Protein 5E95 (pdb70)

Structure (mmCIF, N/CA/C/O backbone):
data_5E95
#
_entry.id   5E95
#
_cell.length_a   35.897
_cell.length_b   36.276
_cell.length_c   54.348
_cell.angle_alpha   86.30
_cell.angle_beta   74.23
_cell.angle_gamma   85.20
#
_symmetry.space_group_name_H-M   'P 1'
#
loop_
_entity.id
_entity.type
_entity.pdbx_description
1 polymer Mb(NS1)
2 polymer 'GTPase HRas'
3 non-polymer "GUANOSINE-5'-DIPHOSPHATE"
4 non-polymer 'MAGNESIUM ION'
5 water water
#
loop_
_atom_site.group_PDB
_atom_site.id
_atom_site.type_symbol
_atom_site.label_atom_id
_atom_site.label_alt_id
_atom_site.label_comp_id
_atom_site.label_asym_id
_atom_site.label_entity_id
_atom_site.label_seq_id
_atom_site.pdbx_PDB_ins_code
_atom_site.Cartn_x
_atom_site.Cartn_y
_atom_site.Cartn_z
_atom_site.occupancy
_atom_site.B_iso_or_equiv
_atom_site.auth_seq_id
_atom_site.auth_comp_id
_atom_site.auth_asym_id
_atom_site.auth_atom_id
_atom_site.pdbx_PDB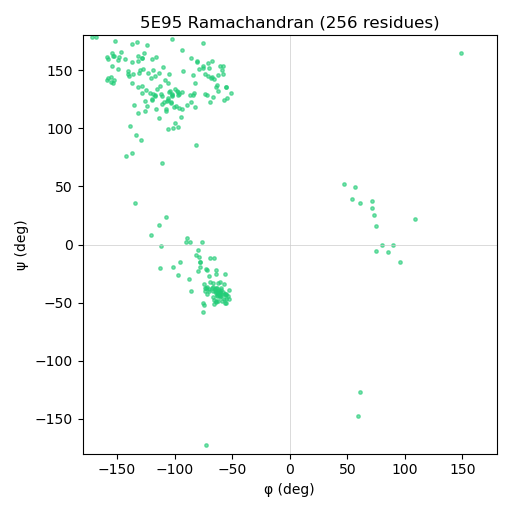_model_num
ATOM 1 N N . SER A 1 4 ? 13.233 2.239 5.291 1.00 38.76 2 SER B N 1
ATOM 2 C CA . SER A 1 4 ? 12.986 2.326 3.856 1.00 36.48 2 SER B CA 1
ATOM 3 C C . SER A 1 4 ? 14.103 3.086 3.147 1.00 30.79 2 SER B C 1
ATOM 4 O O . SER A 1 4 ? 14.669 4.041 3.695 1.00 29.79 2 SER B O 1
ATOM 7 N N . SER A 1 5 ? 14.412 2.661 1.927 1.00 23.03 3 SER B N 1
ATOM 8 C CA . SER A 1 5 ? 15.435 3.327 1.127 1.00 20.62 3 SER B CA 1
ATOM 9 C C . SER A 1 5 ? 15.026 4.757 0.811 1.00 17.51 3 SER B C 1
ATOM 10 O O . SER A 1 5 ? 13.867 5.023 0.502 1.00 19.97 3 SER B O 1
ATOM 13 N N . VAL A 1 6 ? 15.983 5.680 0.914 1.00 17.12 4 VAL B N 1
ATOM 14 C CA . VAL A 1 6 ? 15.803 7.038 0.414 1.00 15.60 4 VAL B CA 1
ATOM 15 C C . VAL A 1 6 ? 17.073 7.432 -0.341 1.00 15.78 4 VAL B C 1
ATOM 16 O O . VAL A 1 6 ? 18.160 7.395 0.227 1.00 16.53 4 VAL B O 1
ATOM 20 N N . PRO A 1 7 ? 16.950 7.743 -1.639 1.00 14.13 5 PRO B N 1
ATOM 21 C CA . PRO A 1 7 ? 15.754 7.639 -2.483 1.00 14.36 5 PRO B CA 1
ATOM 22 C C . PRO A 1 7 ? 15.415 6.180 -2.815 1.00 14.43 5 PRO B C 1
ATOM 23 O O . PRO A 1 7 ? 16.032 5.260 -2.276 1.00 16.10 5 PRO B O 1
ATOM 27 N N . THR A 1 8 ? 14.445 5.975 -3.703 1.00 17.55 6 THR B N 1
ATOM 28 C CA . THR A 1 8 ? 14.078 4.620 -4.113 1.00 17.93 6 THR B CA 1
ATOM 29 C C . THR A 1 8 ? 14.351 4.375 -5.594 1.00 14.20 6 THR B C 1
ATOM 30 O O . THR A 1 8 ? 14.515 5.324 -6.365 1.00 16.95 6 THR B O 1
ATOM 34 N N . LYS A 1 9 ? 14.424 3.096 -5.969 1.00 18.39 7 LYS B N 1
ATOM 35 C CA . LYS A 1 9 ? 14.460 2.660 -7.372 1.00 21.26 7 LYS B CA 1
ATOM 36 C C . LYS A 1 9 ? 15.608 3.285 -8.165 1.00 17.79 7 LYS B C 1
ATOM 37 O O . LYS A 1 9 ? 15.415 3.830 -9.255 1.00 20.81 7 LYS B O 1
ATOM 43 N N . LEU A 1 10 ? 16.798 3.197 -7.591 1.00 15.99 8 LEU B N 1
ATOM 44 C CA . LEU A 1 10 ? 18.018 3.611 -8.269 1.00 11.07 8 LEU B CA 1
ATOM 45 C C . LEU A 1 10 ? 18.296 2.685 -9.443 1.00 14.24 8 LEU B C 1
ATOM 46 O O . LEU A 1 10 ? 18.334 1.460 -9.277 1.00 14.88 8 LEU B O 1
ATOM 51 N N . GLU A 1 11 ? 18.479 3.250 -10.627 1.00 13.32 9 GLU B N 1
ATOM 52 C CA . GLU A 1 11 ? 18.788 2.403 -11.781 1.00 13.06 9 GLU B CA 1
ATOM 53 C C . GLU A 1 11 ? 19.655 3.093 -12.825 1.00 14.33 9 GLU B C 1
ATOM 54 O O . GLU A 1 11 ? 19.650 4.315 -12.956 1.00 14.82 9 GLU B O 1
ATOM 60 N N . VAL A 1 12 ? 20.431 2.281 -13.538 1.00 14.09 10 VAL B N 1
ATOM 61 C CA . VAL A 1 12 ? 21.143 2.743 -14.718 1.00 16.19 10 VAL B CA 1
ATOM 62 C C . VAL A 1 12 ? 20.173 2.716 -15.877 1.00 14.10 10 VAL B C 1
ATOM 63 O O . VAL A 1 12 ? 19.643 1.658 -16.221 1.00 20.04 10 VAL B O 1
ATOM 67 N N . VAL A 1 13 ? 19.902 3.870 -16.466 1.00 13.31 11 VAL B N 1
ATOM 68 C CA . VAL A 1 13 ? 18.931 3.900 -17.544 1.00 17.64 11 VAL B CA 1
ATOM 69 C C . VAL A 1 13 ? 19.597 3.962 -18.914 1.00 19.08 11 VAL B C 1
ATOM 70 O O . VAL A 1 13 ? 18.980 3.602 -19.920 1.00 14.76 11 VAL B O 1
ATOM 74 N N . ALA A 1 14 ? 20.861 4.376 -18.951 1.00 12.34 12 ALA B N 1
ATOM 75 C CA . ALA A 1 14 ? 21.610 4.401 -20.198 1.00 11.81 12 ALA B CA 1
ATOM 76 C C . ALA A 1 14 ? 23.087 4.289 -19.880 1.00 11.39 12 ALA B C 1
ATOM 77 O O . ALA A 1 14 ? 23.528 4.676 -18.795 1.00 12.73 12 ALA B O 1
ATOM 79 N N . ALA A 1 15 ? 23.855 3.762 -20.818 1.00 9.93 13 ALA B N 1
ATOM 80 C CA . ALA A 1 15 ? 25.274 3.578 -20.572 1.00 10.81 13 ALA B CA 1
ATOM 81 C C . ALA A 1 15 ? 26.104 3.588 -21.842 1.00 9.48 13 ALA B C 1
ATOM 82 O O . ALA A 1 15 ? 25.579 3.426 -22.953 1.00 12.04 13 ALA B O 1
ATOM 84 N N . THR A 1 16 ? 27.406 3.788 -21.647 1.00 10.39 14 THR B N 1
ATOM 85 C CA . THR A 1 16 ? 28.421 3.579 -22.678 1.00 10.97 14 THR B CA 1
ATOM 86 C C . THR A 1 16 ? 29.529 2.765 -21.998 1.00 11.45 14 THR B C 1
ATOM 87 O O . THR A 1 16 ? 29.464 2.540 -20.797 1.00 12.09 14 THR B O 1
ATOM 91 N N . PRO A 1 17 ? 30.550 2.317 -22.743 1.00 10.90 15 PRO B N 1
ATOM 92 C CA . PRO A 1 17 ? 31.585 1.547 -22.042 1.00 13.48 15 PRO B CA 1
ATOM 93 C C . PRO A 1 17 ? 32.245 2.264 -20.853 1.00 13.04 15 PRO B C 1
ATOM 94 O O . PRO A 1 17 ? 32.708 1.598 -19.931 1.00 16.58 15 PRO B O 1
ATOM 98 N N . THR A 1 18 ? 32.260 3.591 -20.849 1.00 10.68 16 THR B N 1
ATOM 99 C CA . THR A 1 18 ? 32.959 4.318 -19.789 1.00 12.53 16 THR B CA 1
ATOM 100 C C . THR A 1 18 ? 32.054 5.245 -18.986 1.00 9.78 16 THR B C 1
ATOM 101 O O . THR A 1 18 ? 32.535 6.031 -18.169 1.00 12.57 16 THR B O 1
ATOM 105 N N . SER A 1 19 ? 30.747 5.165 -19.218 1.00 11.20 17 SER B N 1
ATOM 106 C CA . SER A 1 19 ? 29.845 6.091 -18.538 1.00 11.76 17 SER B CA 1
ATOM 107 C C . SER A 1 19 ? 28.464 5.502 -18.277 1.00 10.41 17 SER B C 1
ATOM 108 O O . SER A 1 19 ? 28.029 4.539 -18.911 1.00 12.28 17 SER B O 1
ATOM 111 N N . LEU A 1 20 ? 27.785 6.108 -17.308 1.00 11.26 18 LEU B N 1
ATOM 112 C CA . LEU A 1 20 ? 26.466 5.673 -16.869 1.00 12.85 18 LEU B CA 1
ATOM 113 C C . LEU A 1 20 ? 25.559 6.874 -16.689 1.00 13.53 18 LEU B C 1
ATOM 114 O O . LEU A 1 20 ? 26.007 7.944 -16.287 1.00 14.08 18 LEU B O 1
ATOM 119 N N . LEU A 1 21 ? 24.275 6.684 -16.962 1.00 10.10 19 LEU B N 1
ATOM 120 C CA . LEU A 1 21 ? 23.264 7.667 -16.613 1.00 9.60 19 LEU B CA 1
ATOM 121 C C . LEU A 1 21 ? 22.356 6.984 -15.603 1.00 11.12 19 LEU B C 1
ATOM 122 O O . LEU A 1 21 ? 21.720 5.972 -15.932 1.00 11.18 19 LEU B O 1
ATOM 127 N N . ILE A 1 22 ? 22.311 7.512 -14.374 1.00 9.78 20 ILE B N 1
ATOM 128 C CA . ILE A 1 22 ? 21.500 6.935 -13.311 1.00 9.89 20 ILE B CA 1
ATOM 129 C C . ILE A 1 22 ? 20.321 7.820 -12.966 1.00 9.22 20 ILE B C 1
ATOM 130 O O . ILE A 1 22 ? 20.363 9.032 -13.147 1.00 10.66 20 ILE B O 1
ATOM 135 N N . SER A 1 23 ? 19.266 7.177 -12.474 1.00 9.55 21 SER B N 1
ATOM 136 C CA . SER A 1 23 ? 18.027 7.842 -12.147 1.00 11.97 21 SER B CA 1
ATOM 137 C C . SER A 1 23 ? 17.503 7.245 -10.858 1.00 12.49 21 SER B C 1
ATOM 138 O O . SER A 1 23 ? 17.754 6.076 -10.558 1.00 13.51 21 SER B O 1
ATOM 141 N N . TRP A 1 24 ? 16.795 8.050 -10.074 1.00 13.57 22 TRP B N 1
ATOM 142 C CA . TRP A 1 24 ? 16.174 7.534 -8.859 1.00 12.26 22 TRP B CA 1
ATOM 143 C C . TRP A 1 24 ? 14.855 8.271 -8.621 1.00 11.88 22 TRP B C 1
ATOM 144 O O . TRP A 1 24 ? 14.587 9.315 -9.234 1.00 13.18 22 TRP B O 1
ATOM 155 N N . ASP A 1 25 ? 14.032 7.720 -7.732 1.00 16.69 23 ASP B N 1
ATOM 156 C CA . ASP A 1 25 ? 12.761 8.343 -7.371 1.00 13.29 23 ASP B CA 1
ATOM 157 C C . ASP A 1 25 ? 12.887 9.118 -6.062 1.00 13.12 23 ASP B C 1
ATOM 158 O O . ASP A 1 25 ? 13.200 8.548 -5.014 1.00 17.32 23 ASP B O 1
ATOM 163 N N . ALA A 1 26 ? 12.640 10.419 -6.151 1.00 15.23 24 ALA B N 1
ATOM 164 C CA . ALA A 1 26 ? 12.681 11.306 -4.995 1.00 16.21 24 ALA B CA 1
ATOM 165 C C . ALA A 1 26 ? 11.629 10.911 -3.961 1.00 17.55 24 ALA B C 1
ATOM 166 O O . ALA A 1 26 ? 10.541 10.455 -4.322 1.00 20.04 24 ALA B O 1
ATOM 168 N N . PRO A 1 27 ? 11.951 11.090 -2.670 1.00 16.32 25 PRO B N 1
ATOM 169 C CA . PRO A 1 27 ? 10.976 10.905 -1.588 1.00 18.55 25 PRO B CA 1
ATOM 170 C C . PRO A 1 27 ? 10.007 12.069 -1.525 1.00 16.21 25 PRO B C 1
ATOM 171 O O . PRO A 1 27 ? 10.200 13.063 -2.219 1.00 19.07 25 PRO B O 1
ATOM 175 N N . ALA A 1 28 ? 8.986 11.958 -0.682 1.00 18.65 26 ALA B N 1
ATOM 176 C CA . ALA A 1 28 ? 8.036 13.048 -0.515 1.00 21.14 26 ALA B CA 1
ATOM 177 C C . ALA A 1 28 ? 8.663 14.241 0.210 1.00 20.73 26 ALA B C 1
ATOM 178 O O . ALA A 1 28 ? 8.254 15.383 0.016 1.00 23.68 26 ALA B O 1
ATOM 180 N N . VAL A 1 29 ? 9.672 13.980 1.029 1.00 16.50 27 VAL B N 1
ATOM 181 C CA . VAL A 1 29 ? 10.284 15.043 1.816 1.00 20.31 27 VAL B CA 1
ATOM 182 C C . VAL A 1 29 ? 11.288 15.855 0.996 1.00 16.26 27 VAL B C 1
ATOM 183 O O . VAL A 1 29 ? 11.828 15.388 -0.012 1.00 15.89 27 VAL B O 1
ATOM 187 N N . THR A 1 30 ? 11.530 17.078 1.443 1.00 14.11 28 THR B N 1
ATOM 188 C CA . THR A 1 30 ? 12.469 17.967 0.782 1.00 12.97 28 THR B CA 1
ATOM 189 C C . THR A 1 30 ? 13.899 17.480 0.951 1.00 11.60 28 THR B C 1
ATOM 190 O O . THR A 1 30 ? 14.383 17.309 2.075 1.00 15.15 28 THR B O 1
ATOM 194 N N . VAL A 1 31 ? 14.574 17.260 -0.174 1.00 11.88 29 VAL B N 1
ATOM 195 C CA . VAL A 1 31 ? 15.978 16.881 -0.181 1.00 11.34 29 VAL B CA 1
ATOM 196 C C . VAL A 1 31 ? 16.820 18.101 -0.537 1.00 12.48 29 VAL B C 1
ATOM 197 O O . VAL A 1 31 ? 16.539 18.806 -1.510 1.00 11.48 29 VAL B O 1
ATOM 201 N N . ASP A 1 32 ? 17.841 18.379 0.269 1.00 9.20 30 ASP B N 1
ATOM 202 C CA . ASP A 1 32 ? 18.741 19.486 -0.012 1.00 9.20 30 ASP B CA 1
ATOM 203 C C . ASP A 1 32 ? 19.697 19.128 -1.165 1.00 9.52 30 ASP B C 1
ATOM 204 O O . ASP A 1 32 ? 19.726 19.806 -2.190 1.00 11.81 30 ASP B O 1
ATOM 209 N N . TYR A 1 33 ? 20.461 18.053 -0.983 1.00 9.21 31 TYR B N 1
ATOM 210 C CA . TYR A 1 33 ? 21.364 17.513 -2.001 1.00 9.89 31 TYR B CA 1
ATOM 211 C C . TYR A 1 33 ? 21.338 16.004 -1.999 1.00 9.14 31 TYR B C 1
ATOM 212 O O . TYR A 1 33 ? 21.225 15.385 -0.941 1.00 10.95 31 TYR B O 1
ATOM 221 N N . TYR A 1 34 ? 21.502 15.414 -3.176 1.00 10.05 32 TYR B N 1
ATOM 222 C CA . TYR A 1 34 ? 21.825 14.001 -3.253 1.00 10.13 32 TYR B CA 1
ATOM 223 C C . TYR A 1 34 ? 23.325 13.874 -3.402 1.00 11.55 32 TYR B C 1
ATOM 224 O O . TYR A 1 34 ? 23.904 14.527 -4.269 1.00 11.78 32 TYR B O 1
ATOM 233 N N . VAL A 1 35 ? 23.953 13.051 -2.568 1.00 9.67 33 VAL B N 1
ATOM 234 C CA . VAL A 1 35 ? 25.371 12.748 -2.736 1.00 9.13 33 VAL B CA 1
ATOM 235 C C . VAL A 1 35 ? 25.471 11.371 -3.373 1.00 9.36 33 VAL B C 1
ATOM 236 O O . VAL A 1 35 ? 24.830 10.417 -2.918 1.00 10.70 33 VAL B O 1
ATOM 240 N N . ILE A 1 36 ? 26.242 11.290 -4.454 1.00 12.04 34 ILE B N 1
ATOM 241 C CA . ILE A 1 36 ? 26.422 10.058 -5.202 1.00 13.31 34 ILE B CA 1
ATOM 242 C C . ILE A 1 36 ? 27.846 9.588 -4.995 1.00 10.35 34 ILE B C 1
ATOM 243 O O . ILE A 1 36 ? 28.770 10.367 -5.175 1.00 10.58 34 ILE B O 1
ATOM 248 N N . THR A 1 37 ? 28.030 8.339 -4.588 1.00 12.02 35 THR B N 1
ATOM 249 C CA . THR A 1 37 ? 29.373 7.783 -4.492 1.00 13.68 35 THR B CA 1
ATOM 250 C C . THR A 1 37 ? 29.491 6.594 -5.430 1.00 15.20 35 THR B C 1
ATOM 251 O O . THR A 1 37 ? 28.501 5.906 -5.727 1.00 11.80 35 THR B O 1
ATOM 255 N N . TYR A 1 38 ? 30.696 6.360 -5.933 1.00 14.68 36 TYR B N 1
ATOM 256 C CA . TYR A 1 38 ? 30.913 5.199 -6.779 1.00 13.28 36 TYR B CA 1
ATOM 257 C C . TYR A 1 38 ? 32.342 4.731 -6.696 1.00 13.20 36 TYR B C 1
ATOM 258 O O . TYR A 1 38 ? 33.269 5.538 -6.628 1.00 16.03 36 TYR B O 1
ATOM 267 N N . GLY A 1 39 ? 32.508 3.416 -6.695 1.00 14.00 37 GLY B N 1
ATOM 268 C CA . GLY A 1 39 ? 33.829 2.824 -6.618 1.00 14.64 37 GLY B CA 1
ATOM 269 C C . GLY A 1 39 ? 33.796 1.420 -7.166 1.00 15.27 37 GLY B C 1
ATOM 270 O O . GLY A 1 39 ? 32.734 0.811 -7.259 1.00 15.74 37 GLY B O 1
ATOM 271 N N . GLU A 1 40 ? 34.958 0.908 -7.551 1.00 17.42 38 GLU B N 1
ATOM 272 C CA . GLU A 1 40 ? 35.027 -0.469 -8.016 1.00 18.64 38 GLU B CA 1
ATOM 273 C C . GLU A 1 40 ? 34.607 -1.389 -6.885 1.00 19.19 38 GLU B C 1
ATOM 274 O O . GLU A 1 40 ? 35.080 -1.247 -5.754 1.00 24.35 38 GLU B O 1
ATOM 280 N N . THR A 1 41 ? 33.714 -2.323 -7.193 1.00 16.29 39 THR B N 1
ATOM 281 C CA . THR A 1 41 ? 33.186 -3.260 -6.204 1.00 22.23 39 THR B CA 1
ATOM 282 C C . THR A 1 41 ? 34.331 -4.093 -5.631 1.00 32.94 39 THR B C 1
ATOM 283 O O . THR A 1 41 ? 34.317 -4.469 -4.458 1.00 35.95 39 THR B O 1
ATOM 287 N N . GLY A 1 42 ? 35.334 -4.357 -6.461 1.00 26.02 40 GLY B N 1
ATOM 288 C CA . GLY A 1 42 ? 36.587 -4.902 -5.969 1.00 50.27 40 GLY B CA 1
ATOM 289 C C . GLY A 1 42 ? 37.449 -3.783 -5.406 1.00 59.68 40 GLY B C 1
ATOM 290 O O . GLY A 1 42 ? 38.295 -3.229 -6.109 1.00 73.41 40 GLY B O 1
ATOM 291 N N . GLY A 1 43 ? 37.227 -3.447 -4.138 1.00 49.28 41 GLY B N 1
ATOM 292 C CA . GLY A 1 43 ? 37.892 -2.320 -3.506 1.00 45.39 41 GLY B CA 1
ATOM 293 C C . GLY A 1 43 ? 39.405 -2.406 -3.490 1.00 49.68 41 GLY B C 1
ATOM 294 O O . GLY A 1 43 ? 40.089 -1.382 -3.453 1.00 54.98 41 GLY B O 1
ATOM 295 N N . PRO A 1 46 ? 40.050 4.792 -3.728 1.00 61.12 44 PRO B N 1
ATOM 296 C CA . PRO A 1 46 ? 38.889 4.973 -2.847 1.00 55.17 44 PRO B CA 1
ATOM 297 C C . PRO A 1 46 ? 37.642 5.370 -3.624 1.00 36.38 44 PRO B C 1
ATOM 298 O O . PRO A 1 46 ? 37.712 5.579 -4.833 1.00 44.79 44 PRO B O 1
ATOM 302 N N . VAL A 1 47 ? 36.516 5.493 -2.931 1.00 38.66 45 VAL B N 1
ATOM 303 C CA . VAL A 1 47 ? 35.279 5.850 -3.608 1.00 23.69 45 VAL B CA 1
ATOM 304 C C . VAL A 1 47 ? 35.366 7.293 -4.115 1.00 22.74 45 VAL B C 1
ATOM 305 O O . VAL A 1 47 ? 35.997 8.148 -3.484 1.00 24.26 45 VAL B O 1
ATOM 309 N N . GLN A 1 48 ? 34.791 7.539 -5.292 1.00 15.82 46 GLN B N 1
ATOM 310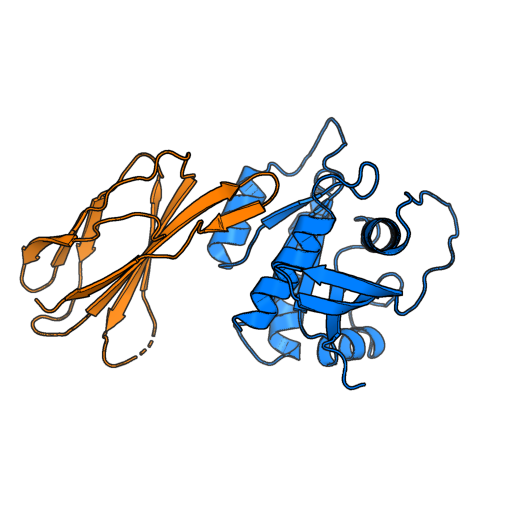 C CA . GLN A 1 48 ? 34.623 8.892 -5.814 1.00 14.18 46 GLN B CA 1
ATOM 311 C C . GLN A 1 48 ? 33.252 9.413 -5.399 1.00 14.24 46 GLN B C 1
ATOM 312 O O . GLN A 1 48 ? 32.318 8.634 -5.247 1.00 14.60 46 GLN B O 1
ATOM 318 N N . LYS A 1 49 ? 33.138 10.723 -5.206 1.00 16.15 47 LYS B N 1
ATOM 319 C CA . LYS A 1 49 ? 31.894 11.334 -4.736 1.00 13.22 47 LYS B CA 1
ATOM 320 C C . LYS A 1 49 ? 31.610 12.646 -5.452 1.00 14.84 47 LYS B C 1
ATOM 321 O O . LYS A 1 49 ? 32.529 13.414 -5.773 1.00 14.29 47 LYS B O 1
ATOM 327 N N . PHE A 1 50 ? 30.329 12.908 -5.689 1.00 11.31 48 PHE B N 1
ATOM 328 C CA . PHE A 1 50 ? 29.873 14.209 -6.163 1.00 11.90 48 PHE B CA 1
ATOM 329 C C . PHE A 1 50 ? 28.438 14.415 -5.680 1.00 10.74 48 PHE B C 1
ATOM 330 O O . PHE A 1 50 ? 27.850 13.518 -5.066 1.00 10.80 48 PHE B O 1
ATOM 338 N N . GLU A 1 51 ? 27.875 15.588 -5.916 1.00 11.85 49 GLU B N 1
ATOM 339 C CA . GLU A 1 51 ? 26.498 15.805 -5.493 1.00 11.98 49 GLU B CA 1
ATOM 340 C C . GLU A 1 51 ? 25.693 16.534 -6.548 1.00 13.41 49 GLU B C 1
ATOM 341 O O . GLU A 1 51 ? 26.247 17.205 -7.422 1.00 13.36 49 GLU B O 1
ATOM 347 N N . VAL A 1 52 ? 24.378 16.367 -6.474 1.00 11.05 50 VAL B N 1
ATOM 348 C CA . VAL A 1 52 ? 23.452 17.139 -7.302 1.00 12.79 50 VAL B CA 1
ATOM 349 C C . VAL A 1 52 ? 22.369 17.733 -6.405 1.00 11.31 50 VAL B C 1
ATOM 350 O O . VAL A 1 52 ? 22.030 17.162 -5.367 1.00 11.18 50 VAL B O 1
ATOM 354 N N . PRO A 1 53 ? 21.825 18.898 -6.792 1.00 12.90 51 PRO B N 1
ATOM 355 C CA . PRO A 1 53 ? 20.797 19.537 -5.962 1.00 13.34 51 PRO B CA 1
ATOM 356 C C . PRO A 1 53 ? 19.577 18.641 -5.797 1.00 13.22 51 PRO B C 1
ATOM 357 O O . PRO A 1 53 ? 19.312 17.793 -6.656 1.00 11.88 51 PRO B O 1
ATOM 361 N N . GLY A 1 54 ? 18.844 18.811 -4.701 1.00 12.31 52 GLY B N 1
ATOM 362 C CA . GLY A 1 54 ? 17.708 17.953 -4.411 1.00 10.76 52 GLY B CA 1
ATOM 363 C C . GLY A 1 54 ? 16.538 18.070 -5.375 1.00 13.60 52 GLY B C 1
ATOM 364 O O . GLY A 1 54 ? 15.643 17.233 -5.368 1.00 14.89 52 GLY B O 1
ATOM 365 N N . SER A 1 55 ? 16.567 19.097 -6.219 1.00 13.21 53 SER B N 1
ATOM 366 C CA . SER A 1 55 ? 15.535 19.294 -7.241 1.00 13.02 53 SER B CA 1
ATOM 367 C C . SER A 1 55 ? 15.776 18.397 -8.449 1.00 16.79 53 SER B C 1
ATOM 368 O O . SER A 1 55 ? 14.973 18.365 -9.382 1.00 20.00 53 SER B O 1
ATOM 371 N N . LYS A 1 56 ? 16.890 17.678 -8.435 1.00 12.86 54 LYS B N 1
ATOM 372 C CA . LYS A 1 56 ? 17.259 16.802 -9.543 1.00 14.48 54 LYS B CA 1
ATOM 373 C C . LYS A 1 56 ? 17.310 15.354 -9.063 1.00 14.29 54 LYS B C 1
ATOM 374 O O . LYS A 1 56 ? 17.690 15.105 -7.925 1.00 17.80 54 LYS B O 1
ATOM 380 N N . SER A 1 57 ? 16.924 14.396 -9.904 1.00 10.42 55 SER B N 1
ATOM 381 C CA . SER A 1 57 ? 16.967 12.997 -9.488 1.00 10.12 55 SER B CA 1
ATOM 382 C C . SER A 1 57 ? 17.577 12.102 -10.565 1.00 10.58 55 SER B C 1
ATOM 383 O O . SER A 1 57 ? 17.174 10.950 -10.750 1.00 11.97 55 SER B O 1
ATOM 386 N N . THR A 1 58 ? 18.560 12.660 -11.257 1.00 10.48 56 THR B N 1
ATOM 387 C CA . THR A 1 58 ? 19.348 11.944 -12.250 1.00 10.67 56 THR B CA 1
ATOM 388 C C . THR A 1 58 ? 20.767 12.441 -12.142 1.00 12.17 56 THR B C 1
ATOM 389 O O . THR A 1 58 ? 21.028 13.530 -11.604 1.00 12.56 56 THR B O 1
ATOM 393 N N . ALA A 1 59 ? 21.686 11.640 -12.652 1.00 9.99 57 ALA B N 1
ATOM 394 C CA . ALA A 1 59 ? 23.080 12.030 -12.709 1.00 10.61 57 ALA B CA 1
ATOM 395 C C . ALA A 1 59 ? 23.784 11.223 -13.766 1.00 11.38 57 ALA B C 1
ATOM 396 O O . ALA A 1 59 ? 23.307 10.164 -14.185 1.00 10.92 57 ALA B O 1
ATOM 398 N N . THR A 1 60 ? 24.932 11.726 -14.190 1.00 10.66 58 THR B N 1
ATOM 399 C CA . THR A 1 60 ? 25.810 10.955 -15.039 1.00 10.75 58 THR B CA 1
ATOM 400 C C . THR A 1 60 ? 27.098 10.649 -14.287 1.00 12.05 58 THR B C 1
ATOM 401 O O . THR A 1 60 ? 27.532 11.420 -13.430 1.00 14.43 58 THR B O 1
ATOM 405 N N . ILE A 1 61 ? 27.677 9.499 -14.588 1.00 10.12 59 ILE B N 1
ATOM 406 C CA . ILE A 1 61 ? 28.969 9.109 -14.048 1.00 10.98 59 ILE B CA 1
ATOM 407 C C . ILE A 1 61 ? 29.864 8.760 -15.220 1.00 12.35 59 ILE B C 1
ATOM 408 O O . ILE A 1 61 ? 29.524 7.887 -16.009 1.00 13.74 59 ILE B O 1
ATOM 413 N N . SER A 1 62 ? 31.011 9.428 -15.320 1.00 12.26 60 SER B N 1
ATOM 414 C CA . SER A 1 62 ? 31.893 9.278 -16.476 1.00 10.96 60 SER B CA 1
ATOM 415 C C . SER A 1 62 ? 33.291 8.854 -16.037 1.00 14.21 60 SER B C 1
ATOM 416 O O . SER A 1 62 ? 33.591 8.823 -14.848 1.00 15.36 60 SER B O 1
ATOM 419 N N . GLY A 1 63 ? 34.138 8.523 -17.003 1.00 13.05 61 GLY B N 1
ATOM 420 C CA . GLY A 1 63 ? 35.523 8.189 -16.702 1.00 13.76 61 GLY B CA 1
ATOM 421 C C . GLY A 1 63 ? 35.698 6.830 -16.049 1.00 15.16 61 GLY B C 1
ATOM 422 O O . GLY A 1 63 ? 36.684 6.600 -15.336 1.00 17.37 61 GLY B O 1
ATOM 423 N N . LEU A 1 64 ? 34.757 5.923 -16.296 1.00 13.80 62 LEU B N 1
ATOM 424 C CA . LEU A 1 64 ? 34.814 4.579 -15.730 1.00 12.70 62 LEU B CA 1
ATOM 425 C C . LEU A 1 64 ? 35.649 3.635 -16.581 1.00 16.40 62 LEU B C 1
ATOM 426 O O . LEU A 1 64 ? 35.872 3.881 -17.773 1.00 17.17 62 LEU B O 1
ATOM 431 N N . LYS A 1 65 ? 36.094 2.543 -15.961 1.00 15.85 63 LYS B N 1
ATOM 432 C CA . LYS A 1 65 ? 36.800 1.485 -16.679 1.00 18.34 63 LYS B CA 1
ATOM 433 C C . LYS A 1 65 ? 35.799 0.546 -17.331 1.00 15.76 63 LYS B C 1
ATOM 434 O O . LYS A 1 65 ? 34.866 0.081 -16.676 1.00 19.12 63 LYS B O 1
ATOM 440 N N . PRO A 1 66 ? 35.983 0.250 -18.627 1.00 16.83 64 PRO B N 1
ATOM 441 C CA . PRO A 1 66 ? 35.033 -0.672 -19.252 1.00 18.30 64 PRO B CA 1
ATOM 442 C C . PRO A 1 66 ? 35.124 -2.080 -18.673 1.00 19.19 64 PRO B C 1
ATOM 443 O O . PRO A 1 66 ? 36.222 -2.548 -18.353 1.00 18.74 64 PRO B O 1
ATOM 447 N N . GLY A 1 67 ? 33.980 -2.740 -18.525 1.00 21.64 65 GLY B N 1
ATOM 448 C CA . GLY A 1 67 ? 33.950 -4.128 -18.094 1.00 23.83 65 GLY B CA 1
ATOM 449 C C . GLY A 1 67 ? 34.220 -4.361 -16.619 1.00 24.83 65 GLY B C 1
ATOM 450 O O . GLY A 1 67 ? 34.486 -5.486 -16.209 1.00 28.92 65 GLY B O 1
ATOM 451 N N . VAL A 1 68 ? 34.135 -3.302 -15.819 1.00 20.04 66 VAL B N 1
ATOM 452 C CA . VAL A 1 68 ? 34.438 -3.383 -14.393 1.00 21.51 66 VAL B CA 1
ATOM 453 C C . VAL A 1 68 ? 33.174 -3.163 -13.553 1.00 24.53 66 VAL B C 1
ATOM 454 O O . VAL A 1 68 ? 32.370 -2.276 -13.846 1.00 20.13 66 VAL B O 1
ATOM 458 N N . ASP A 1 69 ? 32.987 -3.981 -12.519 1.00 20.20 67 ASP B N 1
ATOM 459 C CA . ASP A 1 69 ? 31.852 -3.809 -11.609 1.00 19.30 67 ASP B CA 1
ATOM 460 C C . ASP A 1 69 ? 32.041 -2.602 -10.691 1.00 17.85 67 ASP B C 1
ATOM 461 O O . ASP A 1 69 ? 33.089 -2.440 -10.060 1.00 16.76 67 ASP B O 1
ATOM 466 N N . TYR A 1 70 ? 31.018 -1.753 -10.636 1.00 16.74 68 TYR B N 1
ATOM 467 C CA . TYR A 1 70 ? 31.011 -0.588 -9.761 1.00 14.22 68 TYR B CA 1
ATOM 468 C C . TYR A 1 70 ? 29.840 -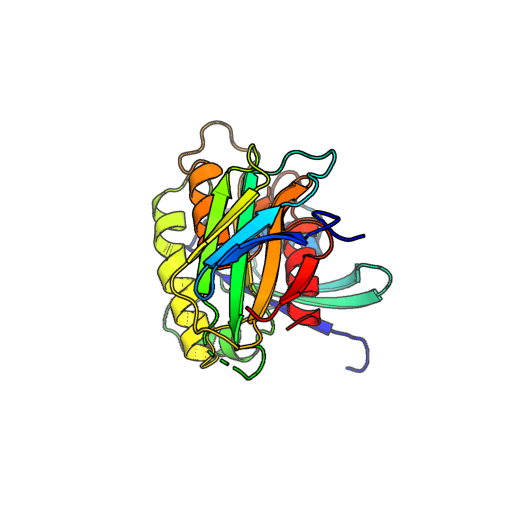0.653 -8.803 1.00 17.94 68 TYR B C 1
ATOM 469 O O . TYR A 1 70 ? 28.757 -1.110 -9.161 1.00 17.63 68 TYR B O 1
ATOM 478 N N . THR A 1 71 ? 30.078 -0.188 -7.584 1.00 14.71 69 THR B N 1
ATOM 479 C CA . THR A 1 71 ? 29.038 -0.015 -6.586 1.00 13.62 69 THR B CA 1
ATOM 480 C C . THR A 1 71 ? 28.719 1.470 -6.518 1.00 12.01 69 THR B C 1
ATOM 481 O O . THR A 1 71 ? 29.606 2.291 -6.285 1.00 14.80 69 THR B O 1
ATOM 485 N N . ILE A 1 72 ? 27.448 1.787 -6.754 1.00 12.38 70 ILE B N 1
ATOM 486 C CA . ILE A 1 72 ? 26.942 3.161 -6.814 1.00 13.01 70 ILE B CA 1
ATOM 487 C C . ILE A 1 72 ? 25.929 3.370 -5.694 1.00 11.12 70 ILE B C 1
ATOM 488 O O . ILE A 1 72 ? 24.984 2.608 -5.565 1.00 12.43 70 ILE B O 1
ATOM 493 N N . THR A 1 73 ? 26.119 4.413 -4.896 1.00 10.58 71 THR B N 1
ATOM 494 C CA . THR A 1 73 ? 25.262 4.669 -3.748 1.00 12.19 71 THR B CA 1
ATOM 495 C C . THR A 1 73 ? 24.770 6.108 -3.801 1.00 11.12 71 THR B C 1
ATOM 496 O O . THR A 1 73 ? 25.547 7.020 -4.103 1.00 11.67 71 THR B O 1
ATOM 500 N N . VAL A 1 74 ? 23.483 6.300 -3.524 1.00 10.52 72 VAL B N 1
ATOM 501 C CA . VAL A 1 74 ? 22.893 7.635 -3.455 1.00 11.19 72 VAL B CA 1
ATOM 502 C C . VAL A 1 74 ? 22.383 7.920 -2.041 1.00 11.28 72 VAL B C 1
ATOM 503 O O . VAL A 1 74 ? 21.633 7.122 -1.452 1.00 10.61 72 VAL B O 1
ATOM 507 N N . TYR A 1 75 ? 22.812 9.072 -1.522 1.00 9.80 73 TYR B N 1
ATOM 508 C CA . TYR A 1 75 ? 22.482 9.567 -0.190 1.00 9.85 73 TYR B CA 1
ATOM 509 C C . TYR A 1 75 ? 21.594 10.800 -0.324 1.00 10.97 73 TYR B C 1
ATOM 510 O O . TYR A 1 75 ? 21.942 11.728 -1.047 1.00 11.94 73 TYR B O 1
ATOM 519 N N . ALA A 1 76 ? 20.464 10.834 0.378 1.00 10.84 74 ALA B N 1
ATOM 520 C CA . ALA A 1 76 ? 19.573 11.984 0.308 1.00 11.52 74 ALA B CA 1
ATOM 521 C C . ALA A 1 76 ? 19.751 12.865 1.538 1.00 9.93 74 ALA B C 1
ATOM 522 O O . ALA A 1 76 ? 19.227 12.552 2.597 1.00 9.59 74 ALA B O 1
ATOM 524 N N . TRP A 1 77 ? 20.503 13.954 1.392 1.00 9.11 75 TRP B N 1
ATOM 525 C CA . TRP A 1 77 ? 20.776 14.851 2.510 1.00 10.41 75 TRP B CA 1
ATOM 526 C C . TRP A 1 77 ? 19.680 15.884 2.661 1.00 9.47 75 TRP B C 1
ATOM 527 O O . TRP A 1 77 ? 19.320 16.562 1.704 1.00 9.30 75 TRP B O 1
ATOM 538 N N . GLY A 1 78 ? 19.148 16.008 3.872 1.00 8.62 76 GLY B N 1
ATOM 539 C CA . GLY A 1 78 ? 18.113 16.986 4.126 1.00 9.11 76 GLY B CA 1
ATOM 540 C C . GLY A 1 78 ? 17.792 17.087 5.599 1.00 7.38 76 GLY B C 1
ATOM 541 O O . GLY A 1 78 ? 18.364 16.363 6.413 1.00 8.77 76 GLY B O 1
ATOM 542 N N . TRP A 1 79 ? 16.880 17.987 5.925 1.00 8.95 77 TRP B N 1
ATOM 543 C CA . TRP A 1 79 ? 16.449 18.202 7.299 1.00 9.02 77 TRP B CA 1
ATOM 544 C C . TRP A 1 79 ? 15.392 17.207 7.734 1.00 10.49 77 TRP B C 1
ATOM 545 O O . TRP A 1 79 ? 14.464 16.869 6.988 1.00 11.11 77 TRP B O 1
ATOM 556 N N . HIS A 1 80 ? 15.547 16.754 8.966 1.00 9.98 78 HIS B N 1
ATOM 557 C CA . HIS A 1 80 ? 14.532 15.995 9.672 1.00 10.42 78 HIS B CA 1
ATOM 558 C C . HIS A 1 80 ? 14.442 16.619 11.058 1.00 9.00 78 HIS B C 1
ATOM 559 O O . HIS A 1 80 ? 15.229 16.288 11.941 1.00 9.92 78 HIS B O 1
ATOM 566 N N . GLY A 1 81 ? 13.519 17.557 11.234 1.00 9.21 79 GLY B N 1
ATOM 567 C CA . GLY A 1 81 ? 13.505 18.372 12.427 1.00 8.75 79 GLY B CA 1
ATOM 568 C C . GLY A 1 81 ? 14.809 19.151 12.511 1.00 10.87 79 GLY B C 1
ATOM 569 O O . GLY A 1 81 ? 15.216 19.823 11.553 1.00 10.51 79 GLY B O 1
ATOM 570 N N . GLN A 1 82 ? 15.483 19.026 13.651 1.00 8.28 80 GLN B N 1
ATOM 571 C CA . GLN A 1 82 ? 16.715 19.765 13.905 1.00 7.77 80 GLN B CA 1
ATOM 572 C C . GLN A 1 82 ? 17.970 19.063 13.384 1.00 8.15 80 GLN B C 1
ATOM 573 O O . GLN A 1 82 ? 19.082 19.600 13.544 1.00 8.28 80 GLN B O 1
ATOM 579 N N . VAL A 1 83 ? 17.806 17.910 12.736 1.00 7.64 81 VAL B N 1
ATOM 580 C CA . VAL A 1 83 ? 18.939 17.103 12.273 1.00 7.04 81 VAL B CA 1
ATOM 581 C C . VAL A 1 83 ? 19.056 17.153 10.751 1.00 8.14 81 VAL B C 1
ATOM 582 O O . VAL A 1 83 ? 18.107 16.820 10.028 1.00 10.55 81 VAL B O 1
ATOM 586 N N . TYR A 1 84 ? 20.215 17.579 10.272 1.00 8.76 82 TYR B N 1
ATOM 587 C CA . TYR A 1 84 ? 20.544 17.602 8.855 1.00 7.85 82 TYR B CA 1
ATOM 588 C C . TYR A 1 84 ? 21.552 16.496 8.586 1.00 7.12 82 TYR B C 1
ATOM 589 O O . TYR A 1 84 ? 22.675 16.528 9.111 1.00 8.59 82 TYR B O 1
ATOM 598 N N . TYR A 1 85 ? 21.160 15.527 7.772 1.00 7.63 83 TYR B N 1
ATOM 599 C CA . TYR A 1 85 ? 21.996 14.366 7.491 1.00 7.58 83 TYR B CA 1
ATOM 600 C C . TYR A 1 85 ? 21.366 13.641 6.323 1.00 9.33 83 TYR B C 1
ATOM 601 O O . TYR A 1 85 ? 20.316 14.063 5.829 1.00 9.12 83 TYR B O 1
ATOM 610 N N . TYR A 1 86 ? 21.968 12.550 5.867 1.00 10.17 84 TYR B N 1
ATOM 611 C CA . TYR A 1 86 ? 21.246 11.786 4.865 1.00 8.72 84 TYR B CA 1
ATOM 612 C C . TYR A 1 86 ? 20.101 11.053 5.570 1.00 14.02 84 TYR B C 1
ATOM 613 O O . TYR A 1 86 ? 20.195 10.666 6.751 1.00 12.86 84 TYR B O 1
ATOM 622 N N . MET A 1 87 ? 19.002 10.905 4.839 1.00 13.11 85 MET B N 1
ATOM 623 C CA . MET A 1 87 ? 17.733 10.487 5.415 1.00 15.00 85 MET B CA 1
ATOM 624 C C . MET A 1 87 ? 17.448 9.034 5.061 1.00 14.88 85 MET B C 1
ATOM 625 O O . MET A 1 87 ? 17.819 8.565 3.986 1.00 17.89 85 MET B O 1
ATOM 630 N N . GLY A 1 88 ? 16.790 8.317 5.967 1.00 19.99 86 GLY B N 1
ATOM 631 C CA . GLY A 1 88 ? 16.471 6.919 5.728 1.00 24.02 86 GLY B CA 1
ATOM 632 C C . GLY A 1 88 ? 17.715 6.081 5.487 1.00 22.72 86 GLY B C 1
ATOM 633 O O . GLY A 1 88 ? 18.776 6.357 6.044 1.00 25.46 86 GLY B O 1
ATOM 634 N N . SER A 1 89 ? 17.593 5.057 4.647 1.00 16.98 87 SER B N 1
ATOM 635 C CA . SER A 1 89 ? 18.755 4.257 4.268 1.00 22.24 87 SER B CA 1
ATOM 636 C C . SER A 1 89 ? 19.189 4.594 2.845 1.00 15.00 87 SER B C 1
ATOM 637 O O . SER A 1 89 ? 18.378 4.544 1.923 1.00 23.50 87 SER B O 1
ATOM 640 N N . PRO A 1 90 ? 20.470 4.946 2.667 1.00 16.30 88 PRO B N 1
ATOM 641 C CA . PRO A 1 90 ? 20.990 5.179 1.312 1.00 12.89 88 PRO B CA 1
ATOM 642 C C . PRO A 1 90 ? 20.815 3.955 0.421 1.00 16.95 88 PRO B C 1
ATOM 643 O O . PRO A 1 90 ? 20.895 2.827 0.913 1.00 17.91 88 PRO B O 1
ATOM 647 N N . ILE A 1 91 ? 20.584 4.181 -0.867 1.00 11.66 89 ILE B N 1
ATOM 648 C CA . ILE A 1 91 ? 20.311 3.085 -1.787 1.00 14.42 89 ILE B CA 1
ATOM 649 C C . ILE A 1 91 ? 21.514 2.812 -2.685 1.00 12.86 89 ILE B C 1
ATOM 650 O O . ILE A 1 91 ? 22.198 3.733 -3.139 1.00 12.78 89 ILE B O 1
ATOM 655 N N . SER A 1 92 ? 21.796 1.532 -2.907 1.00 16.36 90 SER B N 1
ATOM 656 C CA . SER A 1 92 ? 22.965 1.141 -3.678 1.00 11.90 90 SER B CA 1
ATOM 657 C C . SER A 1 92 ? 22.615 0.122 -4.757 1.00 15.79 90 SER B C 1
ATOM 658 O O . SER A 1 92 ? 21.703 -0.697 -4.586 1.00 16.20 90 SER B O 1
ATOM 661 N N . ILE A 1 93 ? 23.329 0.190 -5.876 1.00 15.42 91 ILE B N 1
ATOM 662 C CA . ILE A 1 93 ? 23.265 -0.845 -6.898 1.00 13.33 91 ILE B CA 1
ATOM 663 C C . ILE A 1 93 ? 24.673 -1.253 -7.312 1.00 14.62 91 ILE B C 1
ATOM 664 O O . ILE A 1 93 ? 25.644 -0.543 -7.055 1.00 15.91 91 ILE B O 1
ATOM 669 N N . ASN A 1 94 ? 24.774 -2.419 -7.943 1.00 16.44 92 ASN B N 1
ATOM 670 C CA . ASN A 1 94 ? 26.007 -2.854 -8.576 1.00 21.63 92 ASN B CA 1
ATOM 671 C C . ASN A 1 94 ? 25.791 -2.784 -10.081 1.00 18.27 92 ASN B C 1
ATOM 672 O O . ASN A 1 94 ? 24.696 -3.072 -10.568 1.00 22.64 92 ASN B O 1
ATOM 677 N N . TYR A 1 95 ? 26.811 -2.370 -10.818 1.00 15.68 93 TYR B N 1
ATOM 678 C CA . TYR A 1 95 ? 26.693 -2.329 -12.266 1.00 16.47 93 TYR B CA 1
ATOM 679 C C . TYR A 1 95 ? 28.047 -2.466 -12.948 1.00 12.03 93 TYR B C 1
ATOM 680 O O . TYR A 1 95 ? 29.033 -1.877 -12.524 1.00 15.99 93 TYR B O 1
ATOM 689 N N . ARG A 1 96 ? 28.068 -3.242 -14.029 1.00 18.43 94 ARG B N 1
ATOM 690 C CA . ARG A 1 96 ? 29.257 -3.375 -14.862 1.00 22.80 94 ARG B CA 1
ATOM 691 C C . ARG A 1 96 ? 28.955 -2.878 -16.275 1.00 18.10 94 ARG B C 1
ATOM 692 O O . ARG A 1 96 ? 27.956 -3.279 -16.858 1.00 23.46 94 ARG B O 1
ATOM 700 N N . THR A 1 97 ? 29.790 -2.003 -16.831 1.00 22.02 95 THR B N 1
ATOM 701 C CA . THR A 1 97 ? 29.597 -1.644 -18.242 1.00 40.00 95 THR B CA 1
ATOM 702 C C . THR A 1 97 ? 30.224 -2.676 -19.165 1.00 34.98 95 THR B C 1
ATOM 703 O O . THR A 1 97 ? 31.022 -3.500 -18.728 1.00 32.30 95 THR B O 1
ATOM 707 N N . GLY B 2 1 ? 30.962 -0.739 33.540 1.00 56.25 -1 GLY A N 1
ATOM 708 C CA . GLY B 2 1 ? 30.103 -1.802 34.029 1.00 50.19 -1 GLY A CA 1
ATOM 709 C C . GLY B 2 1 ? 29.538 -2.648 32.906 1.00 39.71 -1 GLY A C 1
ATOM 710 O O . GLY B 2 1 ? 30.046 -2.620 31.785 1.00 43.09 -1 GLY A O 1
ATOM 711 N N . SER B 2 2 ? 28.483 -3.403 33.195 1.00 23.43 0 SER A N 1
ATOM 712 C CA . SER B 2 2 ? 27.892 -4.248 32.162 1.00 30.06 0 SER A CA 1
ATOM 713 C C . SER B 2 2 ? 26.834 -3.495 31.336 1.00 19.59 0 SER A C 1
ATOM 714 O O . SER B 2 2 ? 26.664 -3.793 30.155 1.00 20.26 0 SER A O 1
ATOM 717 N N . MET B 2 3 ? 26.146 -2.514 31.920 1.00 15.66 1 MET A N 1
ATOM 718 C CA . MET B 2 3 ? 25.148 -1.773 31.138 1.00 13.69 1 MET A CA 1
ATOM 719 C C . MET B 2 3 ? 25.831 -1.013 30.015 1.00 11.47 1 MET A C 1
ATOM 720 O O . MET B 2 3 ? 26.885 -0.410 30.206 1.00 13.56 1 MET A O 1
ATOM 725 N N . THR B 2 4 ? 25.241 -1.075 28.830 1.00 8.28 2 THR A N 1
ATOM 726 C CA . THR B 2 4 ? 25.748 -0.364 27.676 1.00 7.62 2 THR A CA 1
ATOM 727 C C . THR B 2 4 ? 25.984 1.098 28.005 1.00 8.60 2 THR A C 1
ATOM 728 O O . THR B 2 4 ? 25.119 1.749 28.590 1.00 9.57 2 THR A O 1
ATOM 732 N N . GLU B 2 5 ? 27.168 1.604 27.665 1.00 9.36 3 GLU A N 1
ATOM 733 C CA . GLU B 2 5 ? 27.544 2.963 28.032 1.00 11.46 3 GLU A CA 1
ATOM 734 C C . GLU B 2 5 ? 28.220 3.621 26.844 1.00 9.49 3 GLU A C 1
ATOM 735 O O . GLU B 2 5 ? 29.003 2.977 26.152 1.00 13.56 3 GLU A O 1
ATOM 741 N N . TYR B 2 6 ? 27.895 4.890 26.601 1.00 9.38 4 TYR A N 1
ATOM 742 C CA . TYR B 2 6 ? 28.517 5.657 25.522 1.00 9.12 4 TYR A CA 1
ATOM 743 C C . TYR B 2 6 ? 29.243 6.870 26.092 1.00 9.01 4 TYR A C 1
ATOM 744 O O . TYR B 2 6 ? 28.633 7.670 26.801 1.00 9.97 4 TYR A O 1
ATOM 753 N N . LYS B 2 7 ? 30.528 7.011 25.771 1.00 7.51 5 LYS A N 1
ATOM 754 C CA . LYS B 2 7 ? 31.321 8.143 26.215 1.00 7.87 5 LYS A CA 1
ATOM 755 C C . LYS B 2 7 ? 31.322 9.223 25.136 1.00 7.26 5 LYS A C 1
ATOM 756 O O . LYS B 2 7 ? 31.930 9.049 24.072 1.00 8.91 5 LYS A O 1
ATOM 762 N N . LEU B 2 8 ? 30.630 10.323 25.424 1.00 7.95 6 LEU A N 1
ATOM 763 C CA . LEU B 2 8 ? 30.431 11.406 24.472 1.00 8.16 6 LEU A CA 1
ATOM 764 C C . LEU B 2 8 ? 31.207 12.641 24.924 1.00 7.19 6 LEU A C 1
ATOM 765 O O . LEU B 2 8 ? 30.970 13.156 26.013 1.00 9.34 6 LEU A O 1
ATOM 770 N N . VAL B 2 9 ? 32.113 13.116 24.080 1.00 5.70 7 VAL A N 1
ATOM 771 C CA . VAL B 2 9 ? 32.977 14.240 24.433 1.00 7.15 7 VAL A CA 1
ATOM 772 C C . VAL B 2 9 ? 32.511 15.510 23.720 1.00 7.27 7 VAL A C 1
ATOM 773 O O . VAL B 2 9 ? 32.282 15.507 22.503 1.00 8.36 7 VAL A O 1
ATOM 777 N N . VAL B 2 10 ? 32.374 16.600 24.480 1.00 7.77 8 VAL A N 1
ATOM 778 C CA . VAL B 2 10 ? 31.903 17.856 23.917 1.00 7.76 8 VAL A CA 1
ATOM 779 C C . VAL B 2 10 ? 33.076 18.794 23.735 1.00 7.83 8 VAL A C 1
ATOM 780 O O . VAL B 2 10 ? 33.794 19.079 24.701 1.00 8.36 8 VAL A O 1
ATOM 784 N N . VAL B 2 11 ? 33.293 19.235 22.496 1.00 7.48 9 VAL A N 1
ATOM 785 C CA . VAL B 2 11 ? 34.406 20.132 22.195 1.00 6.53 9 VAL A CA 1
ATOM 786 C C . VAL B 2 11 ? 33.907 21.360 21.439 1.00 8.20 9 VAL A C 1
ATOM 787 O O . VAL B 2 11 ? 32.822 21.357 20.853 1.00 10.20 9 VAL A O 1
ATOM 791 N N . GLY B 2 12 ? 34.700 22.419 21.452 1.00 7.95 10 GLY A N 1
ATOM 792 C CA . GLY B 2 12 ? 34.318 23.651 20.796 1.00 8.83 10 GLY A CA 1
ATOM 793 C C . GLY B 2 12 ? 34.922 24.822 21.552 1.00 8.69 10 GLY A C 1
ATOM 794 O O . GLY B 2 12 ? 35.366 24.677 22.701 1.00 9.62 10 GLY A O 1
ATOM 795 N N . ALA B 2 13 ? 34.920 25.981 20.910 1.00 10.08 11 ALA A N 1
ATOM 796 C CA . ALA B 2 13 ? 35.509 27.173 21.498 1.00 7.37 11 ALA A CA 1
ATOM 797 C C . ALA B 2 13 ? 34.880 27.526 22.847 1.00 8.33 11 ALA A C 1
ATOM 798 O O . ALA B 2 13 ? 33.732 27.197 23.132 1.00 8.43 11 ALA A O 1
ATOM 800 N N . GLY B 2 14 ? 35.640 28.204 23.699 1.00 8.69 12 GLY A N 1
ATOM 801 C CA . GLY B 2 14 ? 35.051 28.684 24.932 1.00 8.50 12 GLY A CA 1
ATOM 802 C C . GLY B 2 14 ? 33.822 29.538 24.679 1.00 7.46 12 GLY A C 1
ATOM 803 O O . GLY B 2 14 ? 33.803 30.392 23.787 1.00 9.61 12 GLY A O 1
ATOM 804 N N . GLY B 2 15 ? 32.784 29.284 25.462 1.00 7.97 13 GLY A N 1
ATOM 805 C CA . GLY B 2 15 ? 31.592 30.107 25.401 1.00 8.12 13 GLY A CA 1
ATOM 806 C C . GLY B 2 15 ? 30.526 29.676 24.414 1.00 8.03 13 GLY A C 1
ATOM 807 O O . GLY B 2 15 ? 29.507 30.345 24.309 1.00 8.85 13 GLY A O 1
ATOM 808 N N . VAL B 2 16 ? 30.746 28.593 23.681 1.00 8.03 14 VAL A N 1
ATOM 809 C CA . VAL B 2 16 ? 29.746 28.185 22.688 1.00 8.29 14 VAL A CA 1
ATOM 810 C C . VAL B 2 16 ? 28.546 27.474 23.304 1.00 8.30 14 VAL A C 1
ATOM 811 O O . VAL B 2 16 ? 27.523 27.324 22.641 1.00 7.42 14 VAL A O 1
ATOM 815 N N . GLY B 2 17 ? 28.671 27.042 24.559 1.00 7.36 15 GLY A N 1
ATOM 816 C CA . GLY B 2 17 ? 27.590 26.340 25.226 1.00 10.26 15 GLY A CA 1
ATOM 817 C C . GLY B 2 17 ? 27.817 24.857 25.464 1.00 7.37 15 GLY A C 1
ATOM 818 O O . GLY B 2 17 ? 26.853 24.121 25.647 1.00 7.51 15 GLY A O 1
ATOM 819 N N . LYS B 2 18 ? 29.065 24.400 25.485 1.00 7.93 16 LYS A N 1
ATOM 820 C CA . LYS B 2 18 ? 29.333 22.995 25.780 1.00 8.18 16 LYS A CA 1
ATOM 821 C C . LYS B 2 18 ? 28.755 22.581 27.129 1.00 8.29 16 LYS A C 1
ATOM 822 O O . LYS B 2 18 ? 28.101 21.541 27.240 1.00 8.28 16 LYS A O 1
ATOM 828 N N . SER B 2 19 ? 28.993 23.403 28.147 1.00 8.89 17 SER A N 1
ATOM 829 C CA . SER B 2 19 ? 28.545 23.083 29.494 1.00 8.05 17 SER A CA 1
ATOM 830 C C . SER B 2 19 ? 27.034 23.231 29.597 1.00 6.74 17 SER A C 1
ATOM 831 O O . SER B 2 19 ? 26.358 22.390 30.182 1.00 7.96 17 SER A O 1
ATOM 834 N N . ALA B 2 20 ? 26.494 24.296 29.013 1.00 7.97 18 ALA A N 1
ATOM 835 C CA . ALA B 2 20 ? 25.057 24.508 29.046 1.00 7.66 18 ALA A CA 1
ATOM 836 C C . ALA B 2 20 ? 24.333 23.350 28.357 1.00 7.01 18 ALA A C 1
ATOM 837 O O . ALA B 2 20 ? 23.291 22.882 28.833 1.00 8.16 18 ALA A O 1
ATOM 839 N N . LEU B 2 21 ? 24.879 22.875 27.241 1.00 6.27 19 LEU A N 1
ATOM 840 C CA . LEU B 2 21 ? 24.245 21.764 26.526 1.00 8.34 19 LEU A CA 1
ATOM 841 C C . LEU B 2 21 ? 24.234 20.522 27.385 1.00 7.34 19 LEU A C 1
ATOM 842 O O . LEU B 2 21 ? 23.241 19.799 27.461 1.00 8.16 19 LEU A O 1
ATOM 847 N N . THR B 2 22 ? 25.362 20.279 28.038 1.00 8.22 20 THR A N 1
ATOM 848 C CA . THR B 2 22 ? 25.528 19.115 28.879 1.00 8.57 20 THR A CA 1
ATOM 849 C C . THR B 2 22 ? 24.572 19.147 30.057 1.00 8.71 20 THR A C 1
ATOM 850 O O . THR B 2 22 ? 23.895 18.163 30.343 1.00 8.85 20 THR A O 1
ATOM 854 N N . ILE B 2 23 ? 24.516 20.281 30.739 1.00 9.22 21 ILE A N 1
ATOM 855 C CA . ILE B 2 23 ? 23.659 20.402 31.905 1.00 8.71 21 ILE A CA 1
ATOM 856 C C . ILE B 2 23 ? 22.179 20.356 31.504 1.00 8.25 21 ILE A C 1
ATOM 857 O O . ILE B 2 23 ? 21.346 19.755 32.204 1.00 9.16 21 ILE A O 1
ATOM 862 N N . GLN B 2 24 ? 21.834 20.962 30.374 1.00 9.08 22 GLN A N 1
ATOM 863 C CA . GLN B 2 24 ? 20.460 20.840 29.900 1.00 7.37 22 GLN A CA 1
ATOM 864 C C . GLN B 2 24 ? 20.115 19.375 29.603 1.00 11.15 22 GLN A C 1
ATOM 865 O O . GLN B 2 24 ? 19.076 18.872 30.056 1.00 10.14 22 GLN A O 1
ATOM 871 N N . LEU B 2 25 ? 20.974 18.672 28.872 1.00 8.44 23 LEU A N 1
ATOM 872 C CA . LEU B 2 25 ? 20.693 17.271 28.559 1.00 10.17 23 LEU A CA 1
ATOM 873 C C . LEU B 2 25 ? 20.461 16.442 29.811 1.00 9.45 23 LEU A C 1
ATOM 874 O O . LEU B 2 25 ? 19.461 15.731 29.917 1.00 11.75 23 LEU A O 1
ATOM 879 N N . ILE B 2 26 ? 21.379 16.554 30.761 1.00 9.17 24 ILE A N 1
ATOM 880 C CA . ILE B 2 26 ? 21.407 15.653 31.898 1.00 9.58 24 ILE A CA 1
ATOM 881 C C . ILE B 2 26 ? 20.493 16.099 33.031 1.00 11.53 24 ILE A C 1
ATOM 882 O O . ILE B 2 26 ? 19.814 15.271 33.643 1.00 14.00 24 ILE A O 1
ATOM 887 N N . GLN B 2 27 ? 20.447 17.400 33.295 1.00 11.27 25 GLN A N 1
ATOM 888 C CA . GLN B 2 27 ? 19.746 17.916 34.471 1.00 12.32 25 GLN A CA 1
ATOM 889 C C . GLN B 2 27 ? 18.491 18.727 34.149 1.00 12.30 25 GLN A C 1
ATOM 890 O O . GLN B 2 27 ? 17.800 19.197 35.056 1.00 12.42 25 GLN A O 1
ATOM 896 N N . ASN B 2 28 ? 18.197 18.896 32.861 1.00 10.28 26 ASN A N 1
ATOM 897 C CA . ASN B 2 28 ? 16.945 19.509 32.416 1.00 10.19 26 ASN A CA 1
ATOM 898 C C . ASN B 2 28 ? 16.727 20.943 32.890 1.00 12.54 26 ASN A C 1
ATOM 899 O O . ASN B 2 28 ? 15.596 21.366 33.144 1.00 15.33 26 ASN A O 1
ATOM 904 N N . HIS B 2 29 ? 17.806 21.708 32.969 1.00 11.22 27 HIS A N 1
ATOM 905 C CA . HIS B 2 29 ? 17.670 23.135 33.215 1.00 13.03 27 HIS A CA 1
ATOM 906 C C . HIS B 2 29 ? 18.793 23.889 32.541 1.00 10.38 27 HIS A C 1
ATOM 907 O O . HIS B 2 29 ? 19.819 23.317 32.161 1.00 10.79 27 HIS A O 1
ATOM 914 N N . PHE B 2 30 ? 18.569 25.181 32.373 1.00 12.47 28 PHE A N 1
ATOM 915 C CA . PHE B 2 30 ? 19.512 26.012 31.646 1.00 11.67 28 PHE A CA 1
ATOM 916 C C . PHE B 2 30 ? 20.354 26.839 32.575 1.00 23.48 28 PHE A C 1
ATOM 917 O O . PHE B 2 30 ? 19.828 27.542 33.425 1.00 18.06 28 PHE A O 1
ATOM 925 N N . VAL B 2 31 ? 21.667 26.755 32.399 1.00 30.83 29 VAL A N 1
ATOM 926 C CA . VAL B 2 31 ? 22.584 27.473 33.264 1.00 40.61 29 VAL A CA 1
ATOM 927 C C . VAL B 2 31 ? 23.202 28.681 32.558 1.00 39.79 29 VAL A C 1
ATOM 928 O O . VAL B 2 31 ? 23.778 28.577 31.464 1.00 24.65 29 VAL A O 1
ATOM 932 N N . ASP B 2 32 ? 23.037 29.838 33.188 1.00 39.60 30 ASP A N 1
ATOM 933 C CA . ASP B 2 32 ? 23.718 31.052 32.767 1.00 41.14 30 ASP A CA 1
ATOM 934 C C . ASP B 2 32 ? 24.242 31.778 34.000 1.00 44.90 30 ASP A C 1
ATOM 935 O O . ASP B 2 32 ? 23.634 32.740 34.470 1.00 35.23 30 ASP A O 1
ATOM 940 N N . GLU B 2 33 ? 25.367 31.297 34.522 1.00 41.43 31 GLU A N 1
ATOM 941 C CA . GLU B 2 33 ? 25.946 31.844 35.743 1.00 45.71 31 GLU A CA 1
ATOM 942 C C . GLU B 2 33 ? 27.348 32.384 35.491 1.00 53.25 31 GLU A C 1
ATOM 943 O O . GLU B 2 33 ? 28.002 32.013 34.517 1.00 40.70 31 GLU A O 1
ATOM 949 N N . TYR B 2 34 ? 27.808 33.261 36.376 1.00 52.30 32 TYR A N 1
ATOM 950 C CA . TYR B 2 34 ? 29.136 33.847 36.246 1.00 59.20 32 TYR A CA 1
ATOM 951 C C . TYR B 2 34 ? 30.223 32.834 36.609 1.00 58.39 32 TYR A C 1
ATOM 952 O O . TYR B 2 34 ? 31.263 32.768 35.954 1.00 48.14 32 TYR A O 1
ATOM 961 N N . ASP B 2 35 ? 29.977 32.039 37.646 1.00 55.89 33 ASP A N 1
ATOM 962 C CA . ASP B 2 35 ? 30.961 31.052 38.080 1.00 57.34 33 ASP A CA 1
ATOM 963 C C . ASP B 2 35 ? 30.312 29.744 38.540 1.00 60.06 33 ASP A C 1
ATOM 964 O O . ASP B 2 35 ? 30.228 29.476 39.741 1.00 58.36 33 ASP A O 1
ATOM 969 N N . PRO B 2 36 ? 29.857 28.922 37.580 1.00 53.91 34 PRO A N 1
ATOM 970 C CA . PRO B 2 36 ? 29.222 27.634 37.883 1.00 48.95 34 PRO A CA 1
ATOM 971 C C . PRO B 2 36 ? 30.231 26.523 38.169 1.00 35.97 34 PRO A C 1
ATOM 972 O O . PRO B 2 36 ? 31.389 26.626 37.762 1.00 38.41 34 PRO A O 1
ATOM 976 N N . THR B 2 37 ? 29.795 25.477 38.867 1.00 27.50 35 THR A N 1
ATOM 977 C CA . THR B 2 37 ? 30.613 24.278 39.014 1.00 26.58 35 THR A CA 1
ATOM 978 C C . THR B 2 37 ? 30.331 23.323 37.864 1.00 22.11 35 THR A C 1
ATOM 979 O O . THR B 2 37 ? 29.192 22.889 37.667 1.00 31.50 35 THR A O 1
ATOM 983 N N . ILE B 2 38 ? 31.369 23.013 37.099 1.00 19.18 36 ILE A N 1
ATOM 984 C CA . ILE B 2 38 ? 31.243 22.074 35.988 1.00 20.70 36 ILE A CA 1
ATOM 985 C C . ILE B 2 38 ? 31.914 20.744 36.332 1.00 15.13 36 ILE A C 1
ATOM 986 O O . ILE B 2 38 ? 33.094 20.698 36.674 1.00 21.71 36 ILE A O 1
ATOM 991 N N . GLU B 2 39 ? 31.145 19.667 36.255 1.00 14.94 37 GLU A N 1
ATOM 992 C CA . GLU B 2 39 ? 31.680 18.336 36.539 1.00 11.87 37 GLU A CA 1
ATOM 993 C C . GLU B 2 39 ? 32.543 17.851 35.381 1.00 15.38 37 GLU A C 1
ATOM 994 O O . GLU B 2 39 ? 32.347 18.254 34.230 1.00 17.61 37 GLU A O 1
ATOM 1000 N N . ASP B 2 40 ? 33.493 16.978 35.688 1.00 11.68 38 ASP A N 1
ATOM 1001 C CA . ASP B 2 40 ? 34.363 16.407 34.668 1.00 12.49 38 ASP A CA 1
ATOM 1002 C C . ASP B 2 40 ? 33.601 15.419 33.793 1.00 13.99 38 ASP A C 1
ATOM 1003 O O . ASP B 2 40 ? 33.998 15.139 32.657 1.00 16.48 38 ASP A O 1
ATOM 1008 N N . SER B 2 41 ? 32.504 14.899 34.334 1.00 11.72 39 SER A N 1
ATOM 1009 C CA . SER B 2 41 ? 31.642 13.957 33.634 1.00 12.47 39 SER A CA 1
ATOM 1010 C C . SER B 2 41 ? 30.236 14.032 34.210 1.00 12.56 39 SER A C 1
ATOM 1011 O O . SER B 2 41 ? 30.068 14.244 35.412 1.00 13.60 39 SER A O 1
ATOM 1014 N N . TYR B 2 42 ? 29.231 13.878 33.353 1.00 12.60 40 TYR A N 1
ATOM 1015 C CA . TYR B 2 42 ? 27.843 13.761 33.786 1.00 11.68 40 TYR A CA 1
ATOM 1016 C C . TYR B 2 42 ? 27.277 12.479 33.219 1.00 13.71 40 TYR A C 1
ATOM 1017 O O . TYR B 2 42 ? 27.431 12.206 32.021 1.00 14.16 40 TYR A O 1
ATOM 1026 N N . ARG B 2 43 ? 26.607 11.706 34.059 1.00 12.17 41 ARG A N 1
ATOM 1027 C CA . ARG B 2 43 ? 26.056 10.441 33.616 1.00 12.69 41 ARG A CA 1
ATOM 1028 C C . ARG B 2 43 ? 24.561 10.395 33.856 1.00 13.94 41 ARG A C 1
ATOM 1029 O O . ARG B 2 43 ? 24.054 10.983 34.812 1.00 15.94 41 ARG A O 1
ATOM 1037 N N . LYS B 2 44 ? 23.865 9.685 32.973 1.00 12.35 42 LYS A N 1
ATOM 1038 C CA . LYS B 2 44 ? 22.431 9.497 33.081 1.00 12.99 42 LYS A CA 1
ATOM 1039 C C . LYS B 2 44 ? 21.999 8.268 32.289 1.00 10.59 42 LYS A C 1
ATOM 1040 O O . LYS B 2 44 ? 22.557 7.994 31.225 1.00 10.11 42 LYS A O 1
ATOM 1046 N N . GLN B 2 45 ? 21.044 7.517 32.833 1.00 11.49 43 GLN A N 1
ATOM 1047 C CA . GLN B 2 45 ? 20.400 6.423 32.102 1.00 11.43 43 GLN A CA 1
ATOM 1048 C C . GLN B 2 45 ? 19.282 6.965 31.245 1.00 11.30 43 GLN A C 1
ATOM 1049 O O . GLN B 2 45 ? 18.404 7.692 31.733 1.00 13.89 43 GLN A O 1
ATOM 1055 N N . VAL B 2 46 ? 19.303 6.602 29.969 1.00 9.46 44 VAL A N 1
ATOM 1056 C CA . VAL B 2 46 ? 18.286 7.009 29.018 1.00 9.29 44 VAL A CA 1
ATOM 1057 C C . VAL B 2 46 ? 17.908 5.819 28.145 1.00 9.22 44 VAL A C 1
ATOM 1058 O O . VAL B 2 46 ? 18.538 4.753 28.212 1.00 10.91 44 VAL A O 1
ATOM 1062 N N . VAL B 2 47 ? 16.884 6.005 27.329 1.00 8.68 45 VAL A N 1
ATOM 1063 C CA . VAL B 2 47 ? 16.521 5.016 26.326 1.00 10.15 45 VAL A CA 1
ATOM 1064 C C . VAL B 2 47 ? 16.624 5.666 24.960 1.00 9.44 45 VAL A C 1
ATOM 1065 O O . VAL B 2 47 ? 15.998 6.697 24.710 1.00 11.03 45 VAL A O 1
ATOM 1069 N N . ILE B 2 48 ? 17.409 5.060 24.070 1.00 9.57 46 ILE A N 1
ATOM 1070 C CA . ILE B 2 48 ? 17.622 5.582 22.722 1.00 8.93 46 ILE A CA 1
ATOM 1071 C C . ILE B 2 48 ? 17.292 4.467 21.723 1.00 10.72 46 ILE A C 1
ATOM 1072 O O . ILE B 2 48 ? 17.953 3.441 21.721 1.00 9.14 46 ILE A O 1
ATOM 1077 N N . ASP B 2 49 ? 16.252 4.648 20.915 1.00 11.20 47 ASP A N 1
ATOM 1078 C CA . ASP B 2 49 ? 15.811 3.623 19.972 1.00 9.33 47 ASP A CA 1
ATOM 1079 C C . ASP B 2 49 ? 15.543 2.278 20.668 1.00 9.79 47 ASP A C 1
ATOM 1080 O O . ASP B 2 49 ? 15.863 1.205 20.130 1.00 12.62 47 ASP A O 1
ATOM 1085 N N . GLY B 2 50 ? 14.965 2.351 21.860 1.00 10.16 48 GLY A N 1
ATOM 1086 C CA . GLY B 2 50 ? 14.607 1.179 22.638 1.00 9.48 48 GLY A CA 1
ATOM 1087 C C . GLY B 2 50 ? 15.737 0.632 23.497 1.00 8.72 48 GLY A C 1
ATOM 1088 O O . GLY B 2 50 ? 15.531 -0.284 24.296 1.00 10.49 48 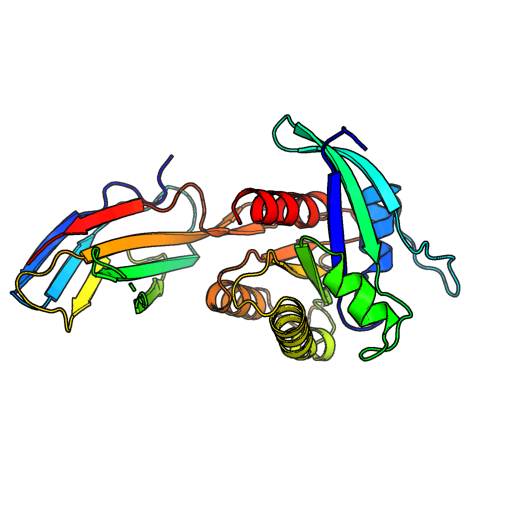GLY A O 1
ATOM 1089 N N . GLU B 2 51 ? 16.939 1.195 23.345 1.00 8.34 49 GLU A N 1
ATOM 1090 C CA . GLU B 2 51 ? 18.098 0.715 24.097 1.00 9.20 49 GLU A CA 1
ATOM 1091 C C . GLU B 2 51 ? 18.318 1.499 25.384 1.00 9.94 49 GLU A C 1
ATOM 1092 O O . GLU B 2 51 ? 18.598 2.702 25.348 1.00 9.61 49 GLU A O 1
ATOM 1098 N N . THR B 2 52 ? 18.210 0.816 26.515 1.00 9.03 50 THR A N 1
ATOM 1099 C CA . THR B 2 52 ? 18.591 1.415 27.782 1.00 9.39 50 THR A CA 1
ATOM 1100 C C . THR B 2 52 ? 20.099 1.526 27.814 1.00 11.79 50 THR A C 1
ATOM 1101 O O . THR B 2 52 ? 20.816 0.553 27.541 1.00 11.15 50 THR A O 1
ATOM 1105 N N . CYS B 2 53 ? 20.602 2.709 28.124 1.00 9.06 51 CYS A N 1
ATOM 1106 C CA . CYS B 2 53 ? 22.042 2.870 28.175 1.00 9.68 51 CYS A CA 1
ATOM 1107 C C . CYS B 2 53 ? 22.443 4.011 29.096 1.00 8.57 51 CYS A C 1
ATOM 1108 O O . CYS B 2 53 ? 21.616 4.836 29.501 1.00 10.04 51 CYS A O 1
ATOM 1111 N N . LEU B 2 54 ? 23.714 4.027 29.451 1.00 7.72 52 LEU A N 1
ATOM 1112 C CA . LEU B 2 54 ? 24.292 5.134 30.189 1.00 10.04 52 LEU A CA 1
ATOM 1113 C C . LEU B 2 54 ? 24.986 6.071 29.238 1.00 10.83 52 LEU A C 1
ATOM 1114 O O . LEU B 2 54 ? 25.804 5.635 28.432 1.00 13.24 52 LEU A O 1
ATOM 1119 N N . LEU B 2 55 ? 24.674 7.357 29.329 1.00 9.57 53 LEU A N 1
ATOM 1120 C CA . LEU B 2 55 ? 25.493 8.347 28.656 1.00 8.31 53 LEU A CA 1
ATOM 1121 C C . LEU B 2 55 ? 26.450 8.937 29.655 1.00 9.61 53 LEU A C 1
ATOM 1122 O O . LEU B 2 55 ? 26.054 9.305 30.756 1.00 9.78 53 LEU A O 1
ATOM 1127 N N . ASP B 2 56 ? 27.712 8.999 29.267 1.00 9.21 54 ASP A N 1
ATOM 1128 C CA . ASP B 2 56 ? 28.717 9.700 30.033 1.00 8.53 54 ASP A CA 1
ATOM 1129 C C . ASP B 2 56 ? 29.169 10.893 29.213 1.00 9.45 54 ASP A C 1
ATOM 1130 O O . ASP B 2 56 ? 29.808 10.721 28.155 1.00 9.47 54 ASP A O 1
ATOM 1135 N N . ILE B 2 57 ? 28.774 12.085 29.663 1.00 8.05 55 ILE A N 1
ATOM 1136 C CA . ILE B 2 57 ? 29.098 13.295 28.914 1.00 8.33 55 ILE A CA 1
ATOM 1137 C C . ILE B 2 57 ? 30.342 13.929 29.472 1.00 8.46 55 ILE A C 1
ATOM 1138 O O . ILE B 2 57 ? 30.383 14.326 30.635 1.00 9.73 55 ILE A O 1
ATOM 1143 N N . LEU B 2 58 ? 31.360 13.997 28.631 1.00 8.46 56 LEU A N 1
ATOM 1144 C CA . LEU B 2 58 ? 32.665 14.506 29.018 1.00 8.64 56 LEU A CA 1
ATOM 1145 C C . LEU B 2 58 ? 32.868 15.899 28.434 1.00 9.09 56 LEU A C 1
ATOM 1146 O O . LEU B 2 58 ? 33.193 16.055 27.276 1.00 10.62 56 LEU A O 1
ATOM 1151 N N . ASP B 2 59 ? 32.654 16.909 29.263 1.00 9.67 57 ASP A N 1
ATOM 1152 C CA . ASP B 2 59 ? 32.726 18.304 28.854 1.00 10.04 57 ASP A CA 1
ATOM 1153 C C . ASP B 2 59 ? 34.164 18.792 28.946 1.00 10.58 57 ASP A C 1
ATOM 1154 O O . ASP B 2 59 ? 34.791 18.689 29.997 1.00 11.87 57 ASP A O 1
ATOM 1159 N N . THR B 2 60 ? 34.707 19.285 27.836 1.00 9.37 58 THR A N 1
ATOM 1160 C CA . THR B 2 60 ? 36.096 19.737 27.846 1.00 7.84 58 THR A CA 1
ATOM 1161 C C . THR B 2 60 ? 36.281 21.206 28.229 1.00 9.70 58 THR A C 1
ATOM 1162 O O . THR B 2 60 ? 37.405 21.725 28.168 1.00 10.25 58 THR A O 1
ATOM 1166 N N . ALA B 2 61 ? 35.203 21.879 28.626 1.00 9.48 59 ALA A N 1
ATOM 1167 C CA . ALA B 2 61 ? 35.298 23.281 29.047 1.00 9.36 59 ALA A CA 1
ATOM 1168 C C . ALA B 2 61 ? 36.333 23.436 30.162 1.00 10.49 59 ALA A C 1
ATOM 1169 O O . ALA B 2 61 ? 36.387 22.623 31.081 1.00 13.37 59 ALA A O 1
ATOM 1171 N N . GLY B 2 62 ? 37.168 24.467 30.042 1.00 13.02 60 GLY A N 1
ATOM 1172 C CA . GLY B 2 62 ? 38.151 24.792 31.061 1.00 15.42 60 GLY A CA 1
ATOM 1173 C C . GLY B 2 62 ? 39.538 24.224 30.806 1.00 17.60 60 GLY A C 1
ATOM 1174 O O . GLY B 2 62 ? 40.504 24.636 31.443 1.00 19.26 60 GLY A O 1
ATOM 1175 N N . GLN B 2 63 ? 39.641 23.268 29.891 1.00 11.65 61 GLN A N 1
ATOM 1176 C CA . GLN B 2 63 ? 40.928 22.654 29.557 1.00 13.49 61 GLN A CA 1
ATOM 1177 C C . GLN B 2 63 ? 41.680 23.500 28.538 1.00 12.03 61 GLN A C 1
ATOM 1178 O O . GLN B 2 63 ? 41.069 24.102 27.658 1.00 13.05 61 GLN A O 1
ATOM 1184 N N . GLU B 2 64 ? 43.008 23.534 28.632 1.00 12.46 62 GLU A N 1
ATOM 1185 C CA . GLU B 2 64 ? 43.797 24.159 27.575 1.00 14.00 62 GLU A CA 1
ATOM 1186 C C . GLU B 2 64 ? 43.775 23.296 26.319 1.00 11.03 62 GLU A C 1
ATOM 1187 O O . GLU B 2 64 ? 43.764 22.062 26.399 1.00 10.86 62 GLU A O 1
ATOM 1193 N N . GLU B 2 65 ? 43.781 23.951 25.159 1.00 12.16 63 GLU A N 1
ATOM 1194 C CA . GLU B 2 65 ? 43.550 23.287 23.876 1.00 13.94 63 GLU A CA 1
ATOM 1195 C C . GLU B 2 65 ? 44.527 22.148 23.592 1.00 10.76 63 GLU A C 1
ATOM 1196 O O . GLU B 2 65 ? 44.166 21.141 22.964 1.00 11.50 63 GLU A O 1
ATOM 1202 N N . TYR B 2 66 ? 45.771 22.300 24.041 1.00 9.47 64 TYR A N 1
ATOM 1203 C CA . TYR B 2 66 ? 46.806 21.303 23.749 1.00 10.86 64 TYR A CA 1
ATOM 1204 C C . TYR B 2 66 ? 47.276 20.567 24.987 1.00 9.25 64 TYR A C 1
ATOM 1205 O O . TYR B 2 66 ? 48.332 19.929 24.969 1.00 8.96 64 TYR A O 1
ATOM 1214 N N . SER B 2 67 ? 46.490 20.643 26.057 1.00 7.54 65 SER A N 1
ATOM 1215 C CA . SER B 2 67 ? 46.865 20.015 27.322 1.00 10.03 65 SER A CA 1
ATOM 1216 C C . SER B 2 67 ? 46.780 18.502 27.239 1.00 10.93 65 SER A C 1
ATOM 1217 O O . SER B 2 67 ? 46.026 17.945 26.431 1.00 9.02 65 SER A O 1
ATOM 1220 N N . ALA B 2 68 ? 47.537 17.831 28.100 1.00 10.80 66 ALA A N 1
ATOM 1221 C CA . ALA B 2 68 ? 47.423 16.385 28.203 1.00 8.92 66 ALA A CA 1
ATOM 1222 C C . ALA B 2 68 ? 46.012 15.968 28.605 1.00 8.96 66 ALA A C 1
ATOM 1223 O O . ALA B 2 68 ? 45.526 14.948 28.141 1.00 9.33 66 ALA A O 1
ATOM 1225 N N . MET B 2 69 ? 45.366 16.737 29.481 1.00 9.52 67 MET A N 1
ATOM 1226 C CA . MET B 2 69 ? 43.998 16.422 29.891 1.00 8.82 67 MET A CA 1
ATOM 1227 C C . MET B 2 69 ? 43.049 16.423 28.689 1.00 9.69 67 MET A C 1
ATOM 1228 O O . MET B 2 69 ? 42.212 15.520 28.531 1.00 9.42 67 MET A O 1
ATOM 1233 N N . ARG B 2 70 ? 43.178 17.425 27.831 1.00 8.00 68 ARG A N 1
ATOM 1234 C CA . ARG B 2 70 ? 42.352 17.486 26.634 1.00 8.41 68 ARG A CA 1
ATOM 1235 C C . ARG B 2 70 ? 42.607 16.264 25.746 1.00 7.23 68 ARG A C 1
ATOM 1236 O O . ARG B 2 70 ? 41.660 15.643 25.241 1.00 8.15 68 ARG A O 1
ATOM 12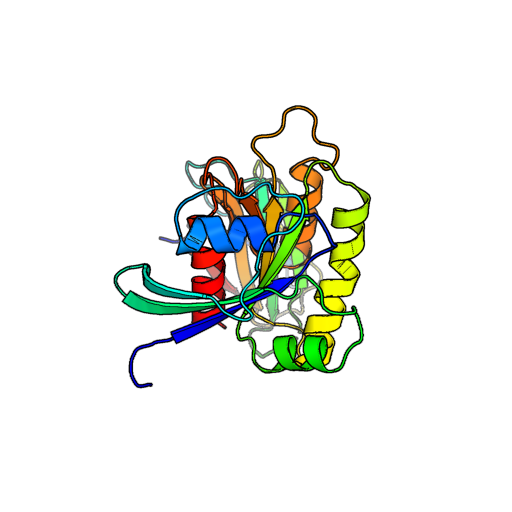44 N N . ASP B 2 71 ? 43.879 15.885 25.595 1.00 9.04 69 ASP A N 1
ATOM 1245 C CA . ASP B 2 71 ? 44.242 14.688 24.845 1.00 9.41 69 ASP A CA 1
ATOM 1246 C C . ASP B 2 71 ? 43.625 13.436 25.465 1.00 9.75 69 ASP A C 1
ATOM 1247 O O . ASP B 2 71 ? 43.146 12.560 24.754 1.00 8.41 69 ASP A O 1
ATOM 1252 N N . GLN B 2 72 ? 43.656 13.360 26.791 1.00 9.10 70 GLN A N 1
ATOM 1253 C CA . GLN B 2 72 ? 43.095 12.239 27.536 1.00 10.83 70 GLN A CA 1
ATOM 1254 C C . GLN B 2 72 ? 41.584 12.109 27.305 1.00 8.70 70 GLN A C 1
ATOM 1255 O O . GLN B 2 72 ? 41.072 11.008 27.074 1.00 10.09 70 GLN A O 1
ATOM 1261 N N . TYR B 2 73 ? 40.876 13.235 27.325 1.00 8.41 71 TYR A N 1
ATOM 1262 C CA . TYR B 2 73 ? 39.447 13.236 27.002 1.00 8.19 71 TYR A CA 1
ATOM 1263 C C . TYR B 2 73 ? 39.218 12.743 25.572 1.00 8.75 71 TYR A C 1
ATOM 1264 O O . TYR B 2 73 ? 38.320 11.938 25.324 1.00 8.90 71 TYR A O 1
ATOM 1273 N N . MET B 2 74 ? 40.032 13.195 24.625 1.00 9.15 72 MET A N 1
ATOM 1274 C CA . MET B 2 74 ? 39.856 12.726 23.256 1.00 7.39 72 MET A CA 1
ATOM 1275 C C . MET B 2 74 ? 40.171 11.234 23.121 1.00 9.27 72 MET A C 1
ATOM 1276 O O . MET B 2 74 ? 39.481 10.523 22.392 1.00 10.21 72 MET A O 1
ATOM 1281 N N . ARG B 2 75 ? 41.166 10.739 23.847 1.00 9.28 73 ARG A N 1
ATOM 1282 C CA . ARG B 2 75 ? 41.538 9.334 23.694 1.00 8.99 73 ARG A CA 1
ATOM 1283 C C . ARG B 2 75 ? 40.482 8.408 24.299 1.00 9.05 73 ARG A C 1
ATOM 1284 O O . ARG B 2 75 ? 40.182 7.347 23.735 1.00 10.47 73 ARG A O 1
ATOM 1292 N N . THR B 2 76 ? 39.884 8.811 25.417 1.00 9.27 74 THR A N 1
ATOM 1293 C CA . THR B 2 76 ? 38.887 7.949 26.056 1.00 10.54 74 THR A CA 1
ATOM 1294 C C . THR B 2 76 ? 37.517 8.051 25.369 1.00 10.14 74 THR A C 1
ATOM 1295 O O . THR B 2 76 ? 36.704 7.129 25.457 1.00 10.01 74 THR A O 1
ATOM 1299 N N . GLY B 2 77 ? 37.269 9.158 24.677 1.00 8.41 75 GLY A N 1
ATOM 1300 C CA . GLY B 2 77 ? 35.968 9.395 24.057 1.00 9.68 75 GLY A CA 1
ATOM 1301 C C . GLY B 2 77 ? 35.651 8.454 22.916 1.00 9.57 75 GLY A C 1
ATOM 1302 O O . GLY B 2 77 ? 36.537 8.079 22.143 1.00 9.85 75 GLY A O 1
ATOM 1303 N N . GLU B 2 78 ? 34.377 8.076 22.805 1.00 8.04 76 GLU A N 1
ATOM 1304 C CA . GLU B 2 78 ? 33.923 7.228 21.702 1.00 7.25 76 GLU A CA 1
ATOM 1305 C C . GLU B 2 78 ? 33.312 8.026 20.548 1.00 8.61 76 GLU A C 1
ATOM 1306 O O . GLU B 2 78 ? 33.322 7.588 19.397 1.00 10.58 76 GLU A O 1
ATOM 1312 N N . GLY B 2 79 ? 32.776 9.197 20.861 1.00 8.39 77 GLY A N 1
ATOM 1313 C CA . GLY B 2 79 ? 32.222 10.072 19.850 1.00 8.24 77 GLY A CA 1
ATOM 1314 C C . GLY B 2 79 ? 32.306 11.505 20.314 1.00 7.70 77 GLY A C 1
ATOM 1315 O O . GLY B 2 79 ? 32.446 11.751 21.515 1.00 8.12 77 GLY A O 1
ATOM 1316 N N . PHE B 2 80 ? 32.186 12.437 19.367 1.00 6.90 78 PHE A N 1
ATOM 1317 C CA . PHE B 2 80 ? 32.450 13.846 19.646 1.00 5.38 78 PHE A CA 1
ATOM 1318 C C . PHE B 2 80 ? 31.369 14.756 19.129 1.00 5.87 78 PHE A C 1
ATOM 1319 O O . PHE B 2 80 ? 30.909 14.603 17.996 1.00 8.34 78 PHE A O 1
ATOM 1327 N N . LEU B 2 81 ? 30.973 15.708 19.969 1.00 6.83 79 LEU A N 1
ATOM 1328 C CA . LEU B 2 81 ? 30.138 16.805 19.504 1.00 5.39 79 LEU A CA 1
ATOM 1329 C C . LEU B 2 81 ? 31.044 17.998 19.291 1.00 7.55 79 LEU A C 1
ATOM 1330 O O . LEU B 2 81 ? 31.707 18.468 20.225 1.00 8.72 79 LEU A O 1
ATOM 1335 N N . CYS B 2 82 ? 31.099 18.463 18.056 1.00 8.20 80 CYS A N 1
ATOM 1336 C CA . CYS B 2 82 ? 31.884 19.640 17.720 1.00 9.21 80 CYS A CA 1
ATOM 1337 C C . CYS B 2 82 ? 30.933 20.816 17.640 1.00 7.52 80 CYS A C 1
ATOM 1338 O O . CYS B 2 82 ? 30.138 20.935 16.698 1.00 6.96 80 CYS A O 1
ATOM 1341 N N . VAL B 2 83 ? 30.982 21.645 18.673 1.00 7.01 81 VAL A N 1
ATOM 1342 C CA . VAL B 2 83 ? 29.978 22.670 18.912 1.00 7.52 81 VAL A CA 1
ATOM 1343 C C . VAL B 2 83 ? 30.500 24.052 18.527 1.00 7.64 81 VAL A C 1
ATOM 1344 O O . VAL B 2 83 ? 31.615 24.427 18.897 1.00 8.06 81 VAL A O 1
ATOM 1348 N N . PHE B 2 84 ? 29.702 24.805 17.776 1.00 6.72 82 PHE A N 1
ATOM 1349 C CA . PHE B 2 84 ? 29.931 26.236 17.592 1.00 7.46 82 PHE A CA 1
ATOM 1350 C C . PHE B 2 84 ? 28.648 26.960 17.963 1.00 8.39 82 PHE A C 1
ATOM 1351 O O . PHE B 2 84 ? 27.606 26.335 18.115 1.00 7.44 82 PHE A O 1
ATOM 1359 N N . ALA B 2 85 ? 28.728 28.266 18.159 1.00 7.59 83 ALA A N 1
ATOM 1360 C CA . ALA B 2 85 ? 27.528 29.061 18.399 1.00 6.28 83 ALA A CA 1
ATOM 1361 C C . ALA B 2 85 ? 27.115 29.759 17.113 1.00 6.06 83 ALA A C 1
ATOM 1362 O O . ALA B 2 85 ? 27.953 30.338 16.416 1.00 7.97 83 ALA A O 1
ATOM 1364 N N . ILE B 2 86 ? 25.830 29.714 16.778 1.00 7.00 84 ILE A N 1
ATOM 1365 C CA . ILE B 2 86 ? 25.394 30.270 15.496 1.00 7.98 84 ILE A CA 1
ATOM 1366 C C . ILE B 2 86 ? 25.502 31.788 15.454 1.00 8.38 84 ILE A C 1
ATOM 1367 O O . ILE B 2 86 ? 25.362 32.375 14.381 1.00 8.37 84 ILE A O 1
ATOM 1372 N N . ASN B 2 87 ? 25.730 32.425 16.605 1.00 8.95 85 ASN A N 1
ATOM 1373 C CA . ASN B 2 87 ? 25.990 33.865 16.613 1.00 9.47 85 ASN A CA 1
ATOM 1374 C C . ASN B 2 87 ? 27.443 34.202 16.907 1.00 9.88 85 ASN A C 1
ATOM 1375 O O . ASN B 2 87 ? 27.756 35.304 17.376 1.00 8.66 85 ASN A O 1
ATOM 1380 N N . ASN B 2 88 ? 28.348 33.267 16.647 1.00 6.71 86 ASN A N 1
ATOM 1381 C CA . ASN B 2 88 ? 29.759 33.582 16.776 1.00 7.79 86 ASN A CA 1
ATOM 1382 C C . ASN B 2 88 ? 30.566 32.974 15.635 1.00 9.04 86 ASN A C 1
ATOM 1383 O O . ASN B 2 88 ? 30.850 31.774 15.606 1.00 8.59 86 ASN A O 1
ATOM 1388 N N . THR B 2 89 ? 30.910 33.815 14.668 1.00 7.33 87 THR A N 1
ATOM 1389 C CA . THR B 2 89 ? 31.572 33.355 13.465 1.00 8.38 87 THR A CA 1
ATOM 1390 C C . THR B 2 89 ? 32.929 32.710 13.758 1.00 8.87 87 THR A C 1
ATOM 1391 O O . THR B 2 89 ? 33.257 31.674 13.175 1.00 9.07 87 THR A O 1
ATOM 1395 N N . LYS B 2 90 ? 33.699 33.288 14.671 1.00 8.90 88 LYS A N 1
ATOM 1396 C CA . LYS B 2 90 ? 34.992 32.698 15.020 1.00 8.41 88 LYS A CA 1
ATOM 1397 C C . LYS B 2 90 ? 34.823 31.249 15.499 1.00 10.12 88 LYS A C 1
ATOM 1398 O O . LYS B 2 90 ? 35.585 30.360 15.101 1.00 8.76 88 LYS A O 1
ATOM 1404 N N . SER B 2 91 ? 33.808 30.996 16.322 1.00 7.78 89 SER A N 1
ATOM 1405 C CA . SER B 2 91 ? 33.610 29.637 16.842 1.00 10.42 89 SER A CA 1
ATOM 1406 C C . SER B 2 91 ? 33.337 28.623 15.716 1.00 7.29 89 SER A C 1
ATOM 1407 O O . SER B 2 91 ? 33.745 27.465 15.797 1.00 8.79 89 SER A O 1
ATOM 1410 N N . PHE B 2 92 ? 32.663 29.064 14.658 1.00 7.39 90 PHE A N 1
ATOM 1411 C CA . PHE B 2 92 ? 32.460 28.205 13.504 1.00 8.47 90 PHE A CA 1
ATOM 1412 C C . PHE B 2 92 ? 33.779 27.986 12.760 1.00 10.79 90 PHE A C 1
ATOM 1413 O O . PHE B 2 92 ? 34.083 26.870 12.323 1.00 9.12 90 PHE A O 1
ATOM 1421 N N . GLU B 2 93 ? 34.577 29.047 12.643 1.00 9.79 91 GLU A N 1
ATOM 1422 C CA . GLU B 2 93 ? 35.883 28.920 11.978 1.00 8.99 91 GLU A CA 1
ATOM 1423 C C . GLU B 2 93 ? 36.833 27.987 12.728 1.00 9.53 91 GLU A C 1
ATOM 1424 O O . GLU B 2 93 ? 37.717 27.385 12.121 1.00 11.29 91 GLU A O 1
ATOM 1430 N N . ASP B 2 94 ? 36.626 27.851 14.036 1.00 9.16 92 ASP A N 1
ATOM 1431 C CA . ASP B 2 94 ? 37.438 26.971 14.888 1.00 9.72 92 ASP A CA 1
ATOM 1432 C C . ASP B 2 94 ? 37.150 25.487 14.671 1.00 9.60 92 ASP A C 1
ATOM 1433 O O . ASP B 2 94 ? 37.964 24.635 15.034 1.00 11.26 92 ASP A O 1
ATOM 1438 N N . ILE B 2 95 ? 35.980 25.166 14.122 1.00 9.59 93 ILE A N 1
ATOM 1439 C CA . ILE B 2 95 ? 35.555 23.769 14.030 1.00 8.96 93 ILE A CA 1
ATOM 1440 C C . ILE B 2 95 ? 36.577 22.886 13.313 1.00 9.62 93 ILE A C 1
ATOM 1441 O O . ILE B 2 95 ? 36.888 21.777 13.765 1.00 9.22 93 ILE A O 1
ATOM 1446 N N . HIS B 2 96 ? 37.130 23.401 12.221 1.00 9.59 94 HIS A N 1
ATOM 1447 C CA . HIS B 2 96 ? 38.101 22.649 11.436 1.00 11.08 94 HIS A CA 1
ATOM 1448 C C . HIS B 2 96 ? 39.248 22.117 12.296 1.00 12.19 94 HIS A C 1
ATOM 1449 O O . HIS B 2 96 ? 39.633 20.955 12.180 1.00 10.43 94 HIS A O 1
ATOM 1456 N N . GLN B 2 97 ? 39.811 22.961 13.153 1.00 10.92 95 GLN A N 1
ATOM 1457 C CA . GLN B 2 97 ? 40.968 22.517 13.925 1.00 10.65 95 GLN A CA 1
ATOM 1458 C C . GLN B 2 97 ? 40.561 21.466 14.961 1.00 9.87 95 GLN A C 1
ATOM 1459 O O . GLN B 2 97 ? 41.332 20.552 15.233 1.00 9.46 95 GLN A O 1
ATOM 1465 N N . TYR B 2 98 ? 39.346 21.552 15.503 1.00 8.69 96 TYR A N 1
ATOM 1466 C CA . TYR B 2 98 ? 38.903 20.516 16.446 1.00 12.02 96 TYR A CA 1
ATOM 1467 C C . TYR B 2 98 ? 38.740 19.169 15.751 1.00 11.31 96 TYR A C 1
ATOM 1468 O O . TYR B 2 98 ? 39.181 18.135 16.262 1.00 10.68 96 TYR A O 1
ATOM 1477 N N . ARG B 2 99 ? 38.116 19.174 14.581 1.00 9.01 97 ARG A N 1
ATOM 1478 C CA . ARG B 2 99 ? 37.927 17.934 13.849 1.00 9.86 97 ARG A CA 1
ATOM 1479 C C . ARG B 2 99 ? 39.267 17.306 13.497 1.00 10.60 97 ARG A C 1
ATOM 1480 O O . ARG B 2 99 ? 39.439 16.102 13.641 1.00 12.16 97 ARG A O 1
ATOM 1488 N N . GLU B 2 100 ? 40.220 18.124 13.052 1.00 9.83 98 GLU A N 1
ATOM 1489 C CA . GLU B 2 100 ? 41.523 17.595 12.660 1.00 11.33 98 GLU A CA 1
ATOM 1490 C C . GLU B 2 100 ? 42.268 17.041 13.871 1.00 10.45 98 GLU A C 1
ATOM 1491 O O . GLU B 2 100 ? 42.931 15.999 13.764 1.00 10.78 98 GLU A O 1
ATOM 1497 N N . GLN B 2 101 ? 42.175 17.724 15.010 1.00 10.43 99 GLN A N 1
ATOM 1498 C CA . GLN B 2 101 ? 42.784 17.220 16.244 1.00 12.08 99 GLN A CA 1
ATOM 1499 C C . GLN B 2 101 ? 42.235 15.851 16.618 1.00 11.96 99 GLN A C 1
ATOM 1500 O O . GLN B 2 101 ? 42.999 14.928 16.925 1.00 11.42 99 GLN A O 1
ATOM 1506 N N . ILE B 2 102 ? 40.912 15.718 16.602 1.00 11.45 100 ILE A N 1
ATOM 1507 C CA . ILE B 2 102 ? 40.287 14.453 16.950 1.00 10.35 100 ILE A CA 1
ATOM 1508 C C . ILE B 2 102 ? 40.721 13.326 16.010 1.00 12.96 100 ILE A C 1
ATOM 1509 O O . ILE B 2 102 ? 41.072 12.237 16.474 1.00 14.93 100 ILE A O 1
ATOM 1514 N N . LYS B 2 103 ? 40.728 13.606 14.706 1.00 13.09 101 LYS A N 1
ATOM 1515 C CA . LYS B 2 103 ? 41.205 12.657 13.702 1.00 12.29 101 LYS A CA 1
ATOM 1516 C C . LYS B 2 103 ? 42.637 12.202 14.018 1.00 13.70 101 LYS A C 1
ATOM 1517 O O . LYS B 2 103 ? 42.941 11.000 14.005 1.00 14.79 101 LYS A O 1
ATOM 1523 N N . ARG B 2 104 ? 43.508 13.150 14.337 1.00 10.74 102 ARG A N 1
ATOM 1524 C CA . ARG B 2 104 ? 44.901 12.795 14.614 1.00 14.77 102 ARG A CA 1
ATOM 1525 C C . ARG B 2 104 ? 45.058 12.027 15.925 1.00 15.48 102 ARG A C 1
ATOM 1526 O O . ARG B 2 104 ? 45.859 11.100 16.017 1.00 16.30 102 ARG A O 1
ATOM 1534 N N . VAL B 2 105 ? 44.297 12.392 16.947 1.00 17.42 103 VAL A N 1
ATOM 1535 C CA . VAL B 2 105 ? 44.377 11.669 18.208 1.00 16.72 103 VAL A CA 1
ATOM 1536 C C . VAL B 2 105 ? 43.897 10.229 18.045 1.00 16.64 103 VAL A C 1
ATOM 1537 O O . VAL B 2 105 ? 44.500 9.299 18.591 1.00 22.26 103 VAL A O 1
ATOM 1541 N N . LYS B 2 106 ? 42.833 10.039 17.271 1.00 17.63 104 LYS A N 1
ATOM 1542 C CA . LYS B 2 106 ? 42.308 8.704 17.000 1.00 20.48 104 LYS A CA 1
ATOM 1543 C C . LYS B 2 106 ? 43.109 7.962 15.950 1.00 25.16 104 LYS A C 1
ATOM 1544 O O . LYS B 2 106 ? 42.909 6.764 15.750 1.00 25.51 104 LYS A O 1
ATOM 1550 N N . ASP B 2 107 ? 44.006 8.686 15.283 1.00 19.87 105 ASP A N 1
ATOM 1551 C CA . ASP B 2 107 ? 44.701 8.189 14.099 1.00 25.59 105 ASP A CA 1
ATOM 1552 C C . ASP B 2 107 ? 43.716 7.535 13.125 1.00 28.43 105 ASP A C 1
ATOM 1553 O O . ASP B 2 107 ? 43.907 6.395 12.696 1.00 24.63 105 ASP A O 1
ATOM 1558 N N . SER B 2 108 ? 42.661 8.272 12.783 1.00 19.67 106 SER A N 1
ATOM 1559 C CA . SER B 2 108 ? 41.598 7.777 11.910 1.00 21.08 106 SER A CA 1
ATOM 1560 C C . SER B 2 108 ? 40.873 8.914 11.206 1.00 20.03 106 SER A C 1
ATOM 1561 O O . SER B 2 108 ? 40.604 9.954 11.813 1.00 21.05 106 SER A O 1
ATOM 1564 N N . ASP B 2 109 ? 40.546 8.706 9.933 1.00 21.45 107 ASP A N 1
ATOM 1565 C CA . ASP B 2 109 ? 39.754 9.663 9.160 1.00 22.12 107 ASP A CA 1
ATOM 1566 C C . ASP B 2 109 ? 38.263 9.526 9.437 1.00 25.53 107 ASP A C 1
ATOM 1567 O O . ASP B 2 109 ? 37.466 10.357 9.001 1.00 29.93 107 ASP A O 1
ATOM 1572 N N . ASP B 2 110 ? 37.890 8.477 10.162 1.00 19.53 108 ASP A N 1
ATOM 1573 C CA . ASP B 2 110 ? 36.490 8.191 10.419 1.00 20.41 108 ASP A CA 1
ATOM 1574 C C . ASP B 2 110 ? 36.270 7.985 11.910 1.00 19.73 108 ASP A C 1
ATOM 1575 O O . ASP B 2 110 ? 36.406 6.881 12.430 1.00 27.18 108 ASP A O 1
ATOM 1580 N N . VAL B 2 111 ? 35.970 9.081 12.595 1.00 15.11 109 VAL A N 1
ATOM 1581 C CA . VAL B 2 111 ? 35.665 9.081 14.022 1.00 12.58 109 VAL A CA 1
ATOM 1582 C C . VAL B 2 111 ? 34.221 9.512 14.206 1.00 11.46 109 VAL A C 1
ATOM 1583 O O . VAL B 2 111 ? 33.803 10.479 13.577 1.00 12.34 109 VAL A O 1
ATOM 1587 N N . PRO B 2 112 ? 33.446 8.801 15.048 1.00 9.16 110 PRO A N 1
ATOM 1588 C CA . PRO B 2 112 ? 32.059 9.245 15.255 1.00 9.00 110 PRO A CA 1
ATOM 1589 C C . PRO B 2 112 ? 31.973 10.678 15.760 1.00 8.54 110 PRO A C 1
ATOM 1590 O O . PRO B 2 112 ? 32.571 11.034 16.781 1.00 8.20 110 PRO A O 1
ATOM 1594 N N . MET B 2 113 ? 31.227 11.498 15.035 1.00 6.93 111 MET A N 1
ATOM 1595 C CA . MET B 2 113 ? 31.252 12.933 15.266 1.00 8.85 111 MET A CA 1
ATOM 1596 C C . MET B 2 113 ? 29.971 13.561 14.735 1.00 7.91 111 MET A C 1
ATOM 1597 O O . MET B 2 113 ? 29.437 13.117 13.727 1.00 8.29 111 MET A O 1
ATOM 1602 N N . VAL B 2 114 ? 29.472 14.566 15.439 1.00 5.49 112 VAL A N 1
ATOM 1603 C CA . VAL B 2 114 ? 28.404 15.398 14.918 1.00 7.13 112 VAL A CA 1
ATOM 1604 C C . VAL B 2 114 ? 28.811 16.856 15.012 1.00 7.71 112 VAL A C 1
ATOM 1605 O O . VAL B 2 114 ? 29.595 17.233 15.902 1.00 7.89 112 VAL A O 1
ATOM 1609 N N . LEU B 2 115 ? 28.288 17.670 14.097 1.00 7.57 113 LEU A N 1
ATOM 1610 C CA . LEU B 2 115 ? 28.470 19.119 14.124 1.00 7.64 113 LEU A CA 1
ATOM 1611 C C . LEU B 2 115 ? 27.252 19.742 14.791 1.00 7.16 113 LEU A C 1
ATOM 1612 O O . LEU B 2 115 ? 26.125 19.415 14.414 1.00 6.88 113 LEU A O 1
ATOM 1617 N N . VAL B 2 116 ? 27.458 20.631 15.759 1.00 7.11 114 VAL A N 1
ATOM 1618 C CA . VAL B 2 116 ? 26.348 21.218 16.488 1.00 6.52 114 VAL A CA 1
ATOM 1619 C C . VAL B 2 116 ? 26.400 22.737 16.396 1.00 6.27 114 VAL A C 1
ATOM 1620 O O . VAL B 2 116 ? 27.383 23.357 16.809 1.00 8.17 114 VAL A O 1
ATOM 1624 N N . GLY B 2 117 ? 25.352 23.327 15.829 1.00 8.24 115 GLY A N 1
ATOM 1625 C CA . GLY B 2 117 ? 25.180 24.773 15.846 1.00 9.03 115 GLY A CA 1
ATOM 1626 C C . GLY B 2 117 ? 24.258 25.153 16.994 1.00 7.86 115 GLY A C 1
ATOM 1627 O O . GLY B 2 117 ? 23.034 24.983 16.914 1.00 6.85 115 GLY A O 1
ATOM 1628 N N . ASN B 2 118 ? 24.851 25.632 18.086 1.00 7.17 116 ASN A N 1
ATOM 1629 C CA . ASN B 2 118 ? 24.114 25.889 19.314 1.00 6.12 116 ASN A CA 1
ATOM 1630 C C . ASN B 2 118 ? 23.640 27.349 19.387 1.00 7.58 116 ASN A C 1
ATOM 1631 O O . ASN B 2 118 ? 24.088 28.201 18.607 1.00 7.42 116 ASN A O 1
ATOM 1636 N N . LYS B 2 119 ? 22.747 27.606 20.340 1.00 7.42 117 LYS A N 1
ATOM 1637 C CA . LYS B 2 119 ? 22.095 28.906 20.579 1.00 6.38 117 LYS A CA 1
ATOM 1638 C C . LYS B 2 119 ? 21.069 29.233 19.484 1.00 10.28 117 LYS A C 1
ATOM 1639 O O . LYS B 2 119 ? 20.873 30.393 19.104 1.00 8.51 117 LYS A O 1
ATOM 1645 N N . CYS B 2 120 ? 20.364 28.206 19.013 1.00 7.23 118 CYS A N 1
ATOM 1646 C CA . CYS B 2 120 ? 19.410 28.406 17.931 1.00 8.17 118 CYS A CA 1
ATOM 1647 C C . CYS B 2 120 ? 18.114 29.069 18.404 1.00 8.84 118 CYS A C 1
ATOM 1648 O O . CYS B 2 120 ? 17.207 29.293 17.596 1.00 12.26 118 CYS A O 1
ATOM 1651 N N . ASP B 2 121 ? 18.032 29.407 19.690 1.00 7.80 119 ASP A N 1
ATOM 1652 C CA . ASP B 2 121 ? 16.953 30.255 20.183 1.00 10.66 119 ASP A CA 1
ATOM 1653 C C . ASP B 2 121 ? 17.186 31.731 19.869 1.00 11.16 119 ASP A C 1
ATOM 1654 O O . ASP B 2 121 ? 16.264 32.545 19.986 1.00 11.43 119 ASP A O 1
ATOM 1659 N N . LEU B 2 122 ? 18.415 32.083 19.496 1.00 9.26 120 LEU A N 1
ATOM 1660 C CA . LEU B 2 122 ? 18.799 33.488 19.357 1.00 11.39 120 LEU A CA 1
ATOM 1661 C C . LEU B 2 122 ? 18.303 34.093 18.054 1.00 18.43 120 LEU A C 1
ATOM 1662 O O . LEU B 2 122 ? 18.181 33.401 17.041 1.00 22.21 120 LEU A O 1
ATOM 1667 N N . ALA B 2 123 ? 18.062 35.399 18.076 1.00 17.91 121 ALA A N 1
ATOM 1668 C CA . ALA B 2 123 ? 17.462 36.098 16.939 1.00 31.22 121 ALA A CA 1
ATOM 1669 C C . ALA B 2 123 ? 18.387 36.319 15.740 1.00 38.19 121 ALA A C 1
ATOM 1670 O O . ALA B 2 123 ? 18.024 35.988 14.613 1.00 58.39 121 ALA A O 1
ATOM 1672 N N . ALA B 2 124 ? 19.566 36.887 15.975 1.00 19.97 122 ALA A N 1
ATOM 1673 C CA . ALA B 2 124 ? 20.369 37.482 14.894 1.00 21.76 122 ALA A CA 1
ATOM 1674 C C . ALA B 2 124 ? 21.661 36.718 14.580 1.00 21.67 122 ALA A C 1
ATOM 1675 O O . ALA B 2 124 ? 22.770 37.205 14.823 1.00 25.01 122 ALA A O 1
ATOM 1677 N N . ARG B 2 125 ? 21.521 35.540 13.995 1.00 10.64 123 ARG A N 1
ATOM 1678 C CA . ARG B 2 125 ? 22.670 34.658 13.820 1.00 9.39 123 ARG A CA 1
ATOM 1679 C C . ARG B 2 125 ? 23.679 35.222 12.823 1.00 9.00 123 ARG A C 1
ATOM 1680 O O . ARG B 2 125 ? 23.322 36.035 11.966 1.00 12.76 123 ARG A O 1
ATOM 1688 N N . THR B 2 126 ? 24.927 34.773 12.923 1.00 8.31 124 THR A N 1
ATOM 1689 C CA . THR B 2 126 ? 25.977 35.216 12.010 1.00 9.52 124 THR A CA 1
ATOM 1690 C C . THR B 2 126 ? 26.462 34.093 11.089 1.00 11.73 124 THR A C 1
ATOM 1691 O O . THR B 2 126 ? 27.060 34.361 10.051 1.00 12.01 124 THR A O 1
ATOM 1695 N N . VAL B 2 127 ? 26.212 32.847 11.490 1.00 7.93 125 VAL A N 1
ATOM 1696 C CA . VAL B 2 127 ? 26.519 31.672 10.683 1.00 8.00 125 VAL A CA 1
ATOM 1697 C C . VAL B 2 127 ? 25.199 31.121 10.184 1.00 9.17 125 VAL A C 1
ATOM 1698 O O . VAL B 2 127 ? 24.371 30.662 10.975 1.00 9.20 125 VAL A O 1
ATOM 1702 N N . GLU B 2 128 ? 24.996 31.166 8.872 1.00 11.36 126 GLU A N 1
ATOM 1703 C CA . GLU B 2 128 ? 23.739 30.654 8.337 1.00 14.01 126 GLU A CA 1
ATOM 1704 C C . GLU B 2 128 ? 23.730 29.129 8.337 1.00 9.27 126 GLU A C 1
ATOM 1705 O O . GLU B 2 128 ? 24.779 28.497 8.240 1.00 8.80 126 GLU A O 1
ATOM 1711 N N . SER B 2 129 ? 22.544 28.540 8.447 1.00 9.15 127 SER A N 1
ATOM 1712 C CA . SER B 2 129 ? 22.435 27.084 8.383 1.00 8.80 127 SER A CA 1
ATOM 1713 C C . SER B 2 129 ? 23.111 26.527 7.143 1.00 9.73 127 SER A C 1
ATOM 1714 O O . SER B 2 129 ? 23.765 25.495 7.224 1.00 9.43 127 SER A O 1
ATOM 1717 N N . ARG B 2 130 ? 22.968 27.218 6.011 1.00 8.78 128 ARG A N 1
ATOM 1718 C CA . ARG B 2 130 ? 23.557 26.767 4.753 1.00 9.25 128 ARG A CA 1
ATOM 1719 C C . ARG B 2 130 ? 25.049 26.499 4.888 1.00 10.30 128 ARG A C 1
ATOM 1720 O O . ARG B 2 130 ? 25.561 25.488 4.397 1.00 10.02 128 ARG A O 1
ATOM 1728 N N . GLN B 2 131 ? 25.762 27.401 5.552 1.00 11.34 129 GLN A N 1
ATOM 1729 C CA . GLN B 2 131 ? 27.201 27.216 5.675 1.00 10.41 129 GLN A CA 1
ATOM 1730 C C . GLN B 2 131 ? 27.553 25.948 6.446 1.00 9.04 129 GLN A C 1
ATOM 1731 O O . GLN B 2 131 ? 28.462 25.197 6.076 1.00 10.01 129 GLN A O 1
ATOM 1737 N N . ALA B 2 132 ? 26.811 25.708 7.522 1.00 9.59 130 ALA A N 1
ATOM 1738 C CA . ALA B 2 132 ? 27.051 24.533 8.353 1.00 9.02 130 ALA A CA 1
ATOM 1739 C C . ALA B 2 132 ? 26.591 23.242 7.668 1.00 9.14 130 ALA A C 1
ATOM 1740 O O . ALA B 2 132 ? 27.230 22.191 7.804 1.00 9.72 130 ALA A O 1
ATOM 1742 N N . GLN B 2 133 ? 25.475 23.322 6.954 1.00 10.04 131 GLN A N 1
ATOM 1743 C CA . GLN B 2 133 ? 24.995 22.192 6.153 1.00 9.46 131 GLN A CA 1
ATOM 1744 C C . GLN B 2 133 ? 26.035 21.731 5.156 1.00 10.98 131 GLN A C 1
ATOM 1745 O O . GLN B 2 133 ? 26.329 20.533 5.042 1.00 11.09 131 GLN A O 1
ATOM 1751 N N . ASP B 2 134 ? 26.580 22.680 4.404 1.00 10.07 132 ASP A N 1
ATOM 1752 C CA . ASP B 2 134 ? 27.587 22.337 3.406 1.00 10.18 132 ASP A CA 1
ATOM 1753 C C . ASP B 2 134 ? 28.846 21.772 4.054 1.00 11.48 132 ASP A C 1
ATOM 1754 O O . ASP B 2 134 ? 29.462 20.849 3.515 1.00 11.43 132 ASP A O 1
ATOM 1759 N N . LEU B 2 135 ? 29.226 22.322 5.205 1.00 8.74 133 LEU A N 1
ATOM 1760 C CA . LEU B 2 135 ? 30.394 21.798 5.912 1.00 8.88 133 LEU A CA 1
ATOM 1761 C C . LEU B 2 135 ? 30.151 20.353 6.355 1.00 8.89 133 LEU A C 1
ATOM 1762 O O . LEU B 2 135 ? 30.974 19.482 6.124 1.00 9.82 133 LEU A O 1
ATOM 1767 N N . ALA B 2 136 ? 29.009 20.107 6.990 1.00 9.20 134 ALA A N 1
ATOM 1768 C CA . ALA B 2 136 ? 28.687 18.762 7.474 1.00 10.96 134 ALA A CA 1
ATOM 1769 C C . ALA B 2 136 ? 28.607 17.756 6.334 1.00 7.99 134 ALA A C 1
ATOM 1770 O O . ALA B 2 136 ? 29.113 16.641 6.457 1.00 9.23 134 ALA A O 1
ATOM 1772 N N . ARG B 2 137 ? 28.016 18.158 5.215 1.00 8.78 135 ARG A N 1
ATOM 1773 C CA . ARG B 2 137 ? 27.941 17.290 4.053 1.00 12.49 135 ARG A CA 1
ATOM 1774 C C . ARG B 2 137 ? 29.356 16.974 3.537 1.00 13.32 135 ARG A C 1
ATOM 1775 O O . ARG B 2 137 ? 29.662 15.825 3.198 1.00 12.38 135 ARG A O 1
ATOM 1783 N N . SER B 2 138 ? 30.244 17.968 3.529 1.00 10.24 136 SER A N 1
ATOM 1784 C CA . SER B 2 138 ? 31.615 17.721 3.082 1.00 10.94 136 SER A CA 1
ATOM 1785 C C . SER B 2 138 ? 32.356 16.777 4.036 1.00 11.28 136 SER A C 1
ATOM 1786 O O . SER B 2 138 ? 33.182 15.971 3.605 1.00 15.11 136 SER A O 1
ATOM 1789 N N . TYR B 2 139 ? 32.040 16.856 5.325 1.00 10.16 137 TYR A N 1
ATOM 1790 C CA . TYR B 2 139 ? 32.623 15.959 6.323 1.00 11.40 137 TYR A CA 1
ATOM 1791 C C . TYR B 2 139 ? 31.990 14.572 6.335 1.00 11.04 137 TYR A C 1
ATOM 1792 O O . TYR B 2 139 ? 32.556 13.628 6.897 1.00 13.01 137 TYR A O 1
ATOM 1801 N N . GLY B 2 140 ? 30.794 14.466 5.772 1.00 9.28 138 GLY A N 1
ATOM 1802 C CA . GLY B 2 140 ? 30.008 13.247 5.845 1.00 9.58 138 GLY A CA 1
ATOM 1803 C C . GLY B 2 140 ? 29.423 12.955 7.226 1.00 9.78 138 GLY A C 1
ATOM 1804 O O . GLY B 2 140 ? 29.262 11.793 7.607 1.00 12.31 138 GLY A O 1
ATOM 1805 N N . ILE B 2 141 ? 29.099 14.001 7.986 1.00 7.50 139 ILE A N 1
ATOM 1806 C CA . ILE B 2 141 ? 28.586 13.824 9.352 1.00 10.36 139 ILE A CA 1
ATOM 1807 C C . ILE B 2 141 ? 27.284 14.595 9.576 1.00 7.72 139 ILE A C 1
ATOM 1808 O O . ILE B 2 141 ? 26.990 15.531 8.839 1.00 7.76 139 ILE A O 1
ATOM 1813 N N . PRO B 2 142 ? 26.508 14.210 10.607 1.00 7.29 140 PRO A N 1
ATOM 1814 C CA . PRO B 2 142 ? 25.274 14.963 10.877 1.00 6.62 140 PRO A CA 1
ATOM 1815 C C . PRO B 2 142 ? 25.533 16.355 11.430 1.00 7.06 140 PRO A C 1
ATOM 1816 O O . PRO B 2 142 ? 26.556 16.592 12.093 1.00 7.71 140 PRO A O 1
ATOM 1820 N N . TYR B 2 143 ? 24.588 17.246 11.155 1.00 7.60 141 TYR A N 1
ATOM 1821 C CA . TYR B 2 143 ? 24.558 18.600 11.699 1.00 6.10 141 TYR A CA 1
ATOM 1822 C C . TYR B 2 143 ? 23.251 18.781 12.458 1.00 7.56 141 TYR A C 1
ATOM 1823 O O . TYR B 2 143 ? 22.178 18.470 11.932 1.00 7.95 141 TYR A O 1
ATOM 1832 N N . ILE B 2 144 ? 23.333 19.273 13.690 1.00 7.08 142 ILE A N 1
ATOM 1833 C CA . ILE B 2 144 ? 22.150 19.501 14.518 1.00 7.58 142 ILE A CA 1
ATOM 1834 C C . ILE B 2 144 ? 22.181 20.930 15.042 1.00 6.69 142 ILE A C 1
ATOM 1835 O O . ILE B 2 144 ? 23.223 21.389 15.547 1.00 8.35 142 ILE A O 1
ATOM 1840 N N . GLU B 2 145 ? 21.068 21.657 14.891 1.00 6.92 143 GLU A N 1
ATOM 1841 C CA . GLU B 2 145 ? 20.938 22.962 15.542 1.00 6.53 143 GLU A CA 1
ATOM 1842 C C . GLU B 2 145 ? 20.238 22.793 16.885 1.00 6.68 143 GLU A C 1
ATOM 1843 O O . GLU B 2 145 ? 19.206 22.116 16.978 1.00 8.36 143 GLU A O 1
ATOM 1849 N N . THR B 2 146 ? 20.829 23.386 17.917 1.00 7.69 144 THR A N 1
ATOM 1850 C CA . THR B 2 146 ? 20.410 23.149 19.288 1.00 7.68 144 THR A CA 1
ATOM 1851 C C . THR B 2 146 ? 20.239 24.441 20.062 1.00 6.94 144 THR A C 1
ATOM 1852 O O . THR B 2 146 ? 20.867 25.458 19.734 1.00 7.24 144 THR A O 1
ATOM 1856 N N . SER B 2 147 ? 19.447 24.370 21.122 1.00 6.87 145 SER A N 1
ATOM 1857 C CA . SER B 2 147 ? 19.419 25.423 22.131 1.00 6.39 145 SER A CA 1
ATOM 1858 C C . SER B 2 147 ? 19.513 24.802 23.509 1.00 7.64 145 SER A C 1
ATOM 1859 O O . SER B 2 147 ? 18.598 24.101 23.933 1.00 7.29 145 SER A O 1
ATOM 1862 N N . ALA B 2 148 ? 20.611 25.048 24.211 1.00 7.92 146 ALA A N 1
ATOM 1863 C CA . ALA B 2 148 ? 20.705 24.627 25.605 1.00 7.85 146 ALA A CA 1
ATOM 1864 C C . ALA B 2 148 ? 19.685 25.358 26.462 1.00 8.15 146 ALA A C 1
ATOM 1865 O O . ALA B 2 148 ? 19.349 24.887 27.545 1.00 9.19 146 ALA A O 1
ATOM 1867 N N . LYS B 2 149 ? 19.211 26.511 25.995 1.00 7.31 147 LYS A N 1
ATOM 1868 C CA . LYS B 2 149 ? 18.240 27.304 26.749 1.00 8.52 147 LYS A CA 1
ATOM 1869 C C . LYS B 2 149 ? 16.832 26.704 26.703 1.00 8.59 147 LYS A C 1
ATOM 1870 O O . LYS B 2 149 ? 16.192 26.546 27.729 1.00 11.21 147 LYS A O 1
ATOM 1876 N N . THR B 2 150 ? 16.349 26.389 25.504 1.00 7.25 148 THR A N 1
ATOM 1877 C CA . THR B 2 150 ? 14.979 25.881 25.333 1.00 8.69 148 THR A CA 1
ATOM 1878 C C . THR B 2 150 ? 14.890 24.366 25.299 1.00 8.57 148 THR A C 1
ATOM 1879 O O . THR B 2 150 ? 13.797 23.812 25.443 1.00 9.01 148 THR A O 1
ATOM 1883 N N . ARG B 2 151 ? 16.040 23.719 25.109 1.00 8.02 149 ARG A N 1
ATOM 1884 C CA . ARG B 2 151 ? 16.203 22.269 24.905 1.00 8.08 149 ARG A CA 1
ATOM 1885 C C . ARG B 2 151 ? 15.907 21.828 23.461 1.00 6.99 149 ARG A C 1
ATOM 1886 O O . ARG B 2 151 ? 16.061 20.652 23.130 1.00 8.38 149 ARG A O 1
ATOM 1894 N N . GLN B 2 152 ? 15.539 22.760 22.579 1.00 7.66 150 GLN A N 1
ATOM 1895 C CA . GLN B 2 152 ? 15.328 22.390 21.179 1.00 6.58 150 GLN A CA 1
ATOM 1896 C C . GLN B 2 152 ? 16.571 21.694 20.600 1.00 6.61 150 GLN A C 1
ATOM 1897 O O . GLN B 2 152 ? 17.690 22.213 20.692 1.00 7.21 150 GLN A O 1
ATOM 1903 N N . GLY B 2 153 ? 16.373 20.510 20.034 1.00 6.72 151 GLY A N 1
ATOM 1904 C CA . GLY B 2 153 ? 17.443 19.781 19.380 1.00 6.68 151 GLY A CA 1
ATOM 1905 C C . GLY B 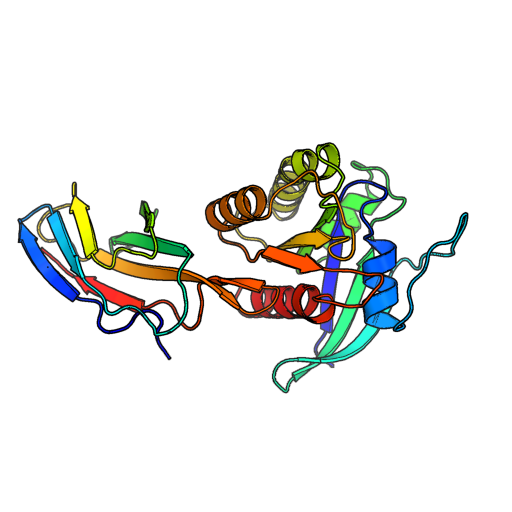2 153 ? 18.468 19.116 20.284 1.00 6.36 151 GLY A C 1
ATOM 1906 O O . GLY B 2 153 ? 19.338 18.416 19.770 1.00 7.98 151 GLY A O 1
ATOM 1907 N N . VAL B 2 154 ? 18.406 19.333 21.601 1.00 5.75 152 VAL A N 1
ATOM 1908 C CA . VAL B 2 154 ? 19.481 18.872 22.483 1.00 6.58 152 VAL A CA 1
ATOM 1909 C C . VAL B 2 154 ? 19.558 17.340 22.504 1.00 7.14 152 VAL A C 1
ATOM 1910 O O . VAL B 2 154 ? 20.623 16.755 22.259 1.00 7.66 152 VAL A O 1
ATOM 1914 N N . GLU B 2 155 ? 18.429 16.673 22.753 1.00 6.93 153 GLU A N 1
ATOM 1915 C CA . GLU B 2 155 ? 18.441 15.215 22.672 1.00 8.01 153 GLU A CA 1
ATOM 1916 C C . GLU B 2 155 ? 18.831 14.742 21.281 1.00 7.77 153 GLU A C 1
ATOM 1917 O O . GLU B 2 155 ? 19.592 13.781 21.155 1.00 7.86 153 GLU A O 1
ATOM 1923 N N . ASP B 2 156 ? 18.359 15.423 20.242 1.00 6.95 154 ASP A N 1
ATOM 1924 C CA . ASP B 2 156 ? 18.735 15.051 18.875 1.00 9.03 154 ASP A CA 1
ATOM 1925 C C . ASP B 2 156 ? 20.238 15.021 18.702 1.00 7.95 154 ASP A C 1
ATOM 1926 O O . ASP B 2 156 ? 20.785 14.108 18.080 1.00 8.11 154 ASP A O 1
ATOM 1931 N N . ALA B 2 157 ? 20.927 16.020 19.236 1.00 7.82 155 ALA A N 1
ATOM 1932 C CA . ALA B 2 157 ? 22.351 16.118 18.980 1.00 6.46 155 ALA A CA 1
ATOM 1933 C C . ALA B 2 157 ? 23.085 14.944 19.619 1.00 6.15 155 ALA A C 1
ATOM 1934 O O . ALA B 2 157 ? 23.904 14.285 18.977 1.00 7.46 155 ALA A O 1
ATOM 1936 N N . PHE B 2 158 ? 22.787 14.664 20.879 1.00 6.74 156 PHE A N 1
ATOM 1937 C CA . PHE B 2 158 ? 23.516 13.627 21.593 1.00 6.45 156 PHE A CA 1
ATOM 1938 C C . PHE B 2 158 ? 23.103 12.233 21.108 1.00 6.79 156 PHE A C 1
ATOM 1939 O O . PHE B 2 158 ? 23.932 11.332 20.99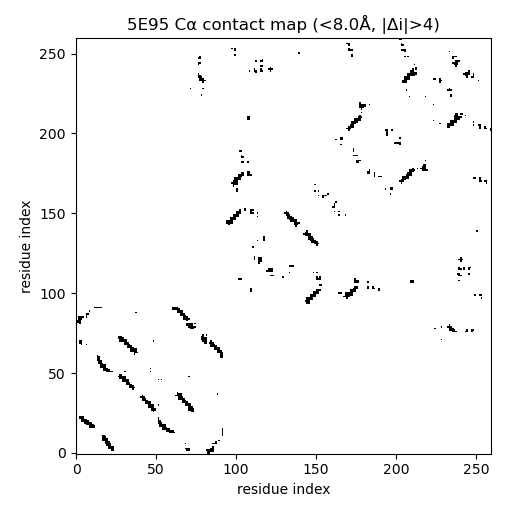9 1.00 7.07 156 PHE A O 1
ATOM 1947 N N . TYR B 2 159 ? 21.827 12.052 20.800 1.00 7.07 157 TYR A N 1
ATOM 1948 C CA . TYR B 2 159 ? 21.344 10.740 20.400 1.00 5.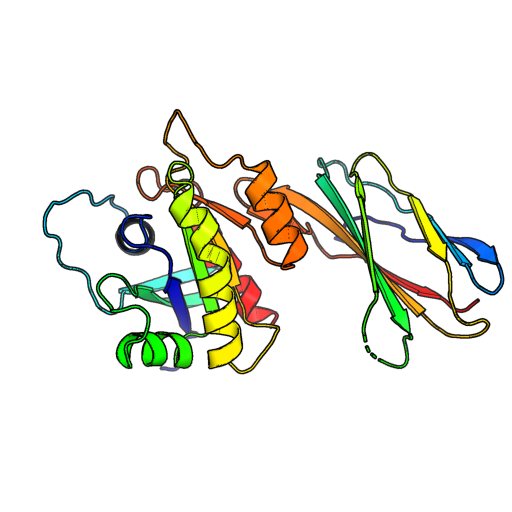95 157 TYR A CA 1
ATOM 1949 C C . TYR B 2 159 ? 21.803 10.437 18.974 1.00 6.98 157 TYR A C 1
ATOM 1950 O O . TYR B 2 159 ? 22.088 9.287 18.636 1.00 8.24 157 TYR A O 1
ATOM 1959 N N . THR B 2 160 ? 21.889 11.469 18.133 1.00 7.25 158 THR A N 1
ATOM 1960 C CA . THR B 2 160 ? 22.454 11.281 16.795 1.00 7.45 158 THR A CA 1
ATOM 1961 C C . THR B 2 160 ? 23.914 10.822 16.888 1.00 6.91 158 THR A C 1
ATOM 1962 O O . THR B 2 160 ? 24.336 9.944 16.136 1.00 7.69 158 THR A O 1
ATOM 1966 N N . LEU B 2 161 ? 24.675 11.376 17.829 1.00 6.47 159 LEU A N 1
ATOM 1967 C CA . LEU B 2 161 ? 26.047 10.932 18.021 1.00 6.70 159 LEU A CA 1
ATOM 1968 C C . LEU B 2 161 ? 26.103 9.468 18.485 1.00 5.63 159 LEU A C 1
ATOM 1969 O O . LEU B 2 161 ? 26.934 8.698 17.988 1.00 6.97 159 LEU A O 1
ATOM 1974 N N . VAL B 2 162 ? 25.218 9.071 19.397 1.00 6.46 160 VAL A N 1
ATOM 1975 C CA . VAL B 2 162 ? 25.143 7.664 19.786 1.00 8.21 160 VAL A CA 1
ATOM 1976 C C . VAL B 2 162 ? 24.898 6.757 18.576 1.00 8.06 160 VAL A C 1
ATOM 1977 O O . VAL B 2 162 ? 25.553 5.721 18.423 1.00 7.66 160 VAL A O 1
ATOM 1981 N N . ARG B 2 163 ? 24.003 7.173 17.688 1.00 8.27 161 ARG A N 1
ATOM 1982 C CA . ARG B 2 163 ? 23.731 6.396 16.474 1.00 8.77 161 ARG A CA 1
ATOM 1983 C C . ARG B 2 163 ? 24.974 6.309 15.578 1.00 7.91 161 ARG A C 1
ATOM 1984 O O . ARG B 2 163 ? 25.241 5.247 14.981 1.00 9.56 161 ARG A O 1
ATOM 1992 N N . GLU B 2 164 ? 25.753 7.387 15.498 1.00 7.02 162 GLU A N 1
ATOM 1993 C CA . GLU B 2 164 ? 27.007 7.343 14.744 1.00 8.63 162 GLU A CA 1
ATOM 1994 C C . GLU B 2 164 ? 28.012 6.375 15.365 1.00 7.38 162 GLU A C 1
ATOM 1995 O O . GLU B 2 164 ? 28.725 5.691 14.632 1.00 8.80 162 GLU A O 1
ATOM 2001 N N . ILE B 2 165 ? 28.078 6.316 16.691 1.00 6.97 163 ILE A N 1
ATOM 2002 C CA . ILE B 2 165 ? 28.981 5.372 17.366 1.00 8.12 163 ILE A CA 1
ATOM 2003 C C . ILE B 2 165 ? 28.566 3.948 17.042 1.00 8.10 163 ILE A C 1
ATOM 2004 O O . ILE B 2 165 ? 29.401 3.090 16.709 1.00 8.18 163 ILE A O 1
ATOM 2009 N N . ARG B 2 166 ? 27.267 3.694 17.097 1.00 7.28 164 ARG A N 1
ATOM 2010 C CA . ARG B 2 166 ? 26.769 2.348 16.830 1.00 7.50 164 ARG A CA 1
ATOM 2011 C C . ARG B 2 166 ? 27.160 1.832 15.455 1.00 8.01 164 ARG A C 1
ATOM 2012 O O . ARG B 2 166 ? 27.510 0.654 15.315 1.00 9.52 164 ARG A O 1
ATOM 2020 N N . GLN B 2 167 ? 27.086 2.701 14.448 1.00 9.07 165 GLN A N 1
ATOM 2021 C CA . GLN B 2 167 ? 27.309 2.251 13.080 1.00 10.62 165 GLN A CA 1
ATOM 2022 C C . GLN B 2 167 ? 28.773 2.356 12.667 1.00 12.84 165 GLN A C 1
ATOM 2023 O O . GLN B 2 167 ? 29.124 2.022 11.531 1.00 13.60 165 GLN A O 1
ATOM 2029 N N . HIS B 2 168 ? 29.630 2.787 13.585 1.00 9.44 166 HIS A N 1
ATOM 2030 C CA . HIS B 2 168 ? 31.040 3.008 13.251 1.00 12.42 166 HIS A CA 1
ATOM 2031 C C . HIS B 2 168 ? 31.734 1.755 12.704 1.00 23.86 166 HIS A C 1
ATOM 2032 O O . HIS B 2 168 ? 31.604 0.664 13.266 1.00 15.55 166 HIS A O 1
#

Sequence (260 aa):
SSVPTKLEVVAATPTSLLISWDAPAVTVDYYVITYGETGGPVQKFEVPGSKSTATISGLKPGVDYTITVYAWGWHGQVYYYMGSPISINYRTGSMTEYKLVVVGAGGVGKSALTIQLIQNHFVDEYDPTIEDSYRKQVVIDGETCLLDILDTAGQEEYSAMRDQYMRTGEGFLCVFAINNTKSFEDIHQYREQIKRVKDSDDVPMVLVGNKCDLAARTVESRQAQDLARSYGIPYIETSAKTRQGVEDAFYTLVREIRQH

Organism: Homo sapiens (NCBI:txid9606)

Secondary structure (DSSP, 8-state):
--S-EEEEEEE-STTSSHHHHHHHHHHSS----SS----S-EEEEEEETTEEEEEEEEE-TTS-TT-HHHHHHHHH-SEEEEEEETT-HHHHHTHHHHHHHHHHHHT-S---EEEEEE-TT-SS-SS-HHHHHHHHHHHT--EEEE-TTT-TTHHHHHHHHHHHHHT-/-BSSEEEEEEEEETTEEEEEEEPPSSPPSEEEEEEEES----EEEEEETT--EEEE-SPPTT-EEEEEEEEEEEETTEEEE-SB-EEEEEE-

GO terms:
  GO:0005794 Golgi apparatus (C, IDA)
  GO:0005886 plasma membrane (C, IDA)
  GO:0005515 protein binding (F, IPI)
  GO:0005737 cytoplasm (C, TAS)
  GO:0005886 plasma membrane (C, TAS)
  GO:0009887 animal organ morphogenesis (P, TAS)
  GO:0006935 chemotaxis (P, TAS)
  GO:0007166 cell surface receptor signaling pathway (P, TAS)
  GO:0000139 Golgi membrane (C, TAS)
  GO:0003924 GTPase activity (F, TAS)
  GO:0005789 endoplasmic reticulum membrane (C, TAS)
  GO:0005829 cytosol (C, TAS)
  GO:0000165 MAPK cascade (P, TAS)
  GO:0003924 GTPase activity (F, IDA)
  GO:0005525 GTP binding (F, IDA)
  GO:0043410 positive regulation of MAPK cascade (P, IDA)
  GO:0045944 positive regulation of transcription by RNA polymerase II (P, IDA)
  GO:0010629 negative regulation of gene expression (P, IDA)
  GO:2000630 positive regulation of miRNA metabolic process (P, IDA)
  GO:1900029 positive regulation of ruffle assembly (P, IDA)

Foldseek 3Di:
DEAWADWDFPDDDQFKTKIFTHHDPDQFQKKKKWKDFPPGPIDIDIDGSVDGMDMDGRHHGFTKMKMWIFGFDDDDPDTGTDDHIDIDIDHD/DPFAEAEEEEDFDPPLCLQLLVCCVQVVAGDDDPDDDGDQWGWDWDAFPNGTHIYIYGYCPPPDPPDVVVLVSLLVHQAYEQTGEQADPVRVVCSVVVLVVSCVSVVHLQGQYEYEHEPVVDDDGDHDPVNVVVVCVVSVHYYFYAYSHVGVRSCVRVSSSVVSSVVD

Solvent-accessible surface area: 12713 Å² total; per-residue (Å²): 134,46,23,0,56,143,11,92,30,84,52,50,72,92,60,27,4,65,0,27,5,68,62,37,116,83,120,14,28,56,0,20,0,12,31,17,67,68,66,115,176,66,108,143,64,74,15,68,17,117,101,37,48,5,89,3,73,74,11,114,83,46,40,44,14,50,0,18,0,54,0,7,1,88,145,65,39,24,0,29,51,23,56,60,42,26,59,39,87,75,144,39,117,124,72,59,51,18,64,0,0,0,0,3,16,76,63,3,14,9,20,14,0,0,7,9,5,18,90,86,84,81,26,127,110,224,124,48,116,54,91,106,51,14,132,68,107,23,92,1,98,69,58,66,0,28,0,18,0,14,5,0,38,88,38,137,53,173,30,72,92,13,47,74,23,4,134,56,2,68,0,0,0,1,0,0,2,2,61,70,63,129,3,20,110,14,2,110,67,17,22,46,16,0,41,158,46,64,134,42,120,92,10,15,1,0,0,0,0,3,58,26,54,74,108,85,62,77,1,99,29,106,98,0,10,54,44,0,24,89,43,37,11,0,0,0,13,0,0,4,122,81,59,92,10,0,73,53,0,0,30,11,0,0,89,21,29,90,108,140

Nearest PDB structures (foldseek):
  2quz-assembly1_A  TM=9.494E-01  e=5.659E-33  Homo sapiens
  7a47-assembly2_C  TM=9.802E-01  e=2.362E-31  Homo sapiens
  6o36-assembly3_C  TM=9.652E-01  e=7.419E-32  Homo sapiens
  7rp3-assembly1_A  TM=9.580E-01  e=4.435E-32  Homo sapiens
  8b78-assembly1_A  TM=9.547E-01  e=4.495E-31  Homo sapiens

Radius of gyration: 20.18 Å; Cα contacts (8 Å, |Δi|>4): 568; chains: 2; bounding box: 39×42×62 Å

InterPro domains:
  IPR001806 Small GTPase [PF00071] (5-164)
  IPR001806 Small GTPase [PS51421] (1-188)
  IPR001806 Small GTPase [SM00174] (6-166)
  IPR005225 Small GTP-binding domain [TIGR00231] (1-159)
  IPR020849 Small GTPase, Ras-type [PTHR24070] (3-166)
  IPR027417 P-loop containing nucleoside triphosphate hydrolase [G3DSA:3.40.50.300] (1-171)
  IPR027417 P-loop containing nucleoside triphosphate hydrolase [SSF52540] (3-164)

B-factor: mean 17.22, std 11.45, range [5.38, 81.07]

CATH classification: 3.40.50.300